Protein AF-0000000074436729 (afdb_homodimer)

Sequence (352 aa):
MIKDIKKYFNISNQGIAAYIGKSISLVNSIIIGRRYFSLPDLNKLLKLYKSLQMEKGILELPEVIALIDKEKESALPWVKQQIKEKKRALIICKNTLKKLQLRRKVWLRGLGVCTTLLNDQTLDGATLKWLSLRKKHLSIRLKEDTYFKEIAYELRIKSLKGELSYLKKMVEKEFKMIKDIKKYFNISNQGIAAYIGKSISLVNSIIIGRRYFSLPDLNKLLKLYKSLQMEKGILELPEVIALIDKEKESALPWVKQQIKEKKRALIICKNTLKKLQLRRKVWLRGLGVCTTLLNDQTLDGATLKWLSLRKKHLSIRLKEDTYFKEIAYELRIKSLKGELSYLKKMVEKEFK

Structure (mmCIF, N/CA/C/O backbone):
data_AF-0000000074436729-model_v1
#
loop_
_entity.id
_entity.type
_entity.pdbx_description
1 polymer 'HTH cro/C1-type domain-containing protein'
#
loop_
_atom_site.group_PDB
_atom_site.id
_atom_site.type_symbol
_atom_site.label_atom_id
_atom_site.label_alt_id
_atom_site.label_comp_id
_atom_site.label_asym_id
_atom_site.label_entity_id
_atom_site.label_seq_id
_atom_site.pdbx_PDB_ins_code
_atom_site.Cartn_x
_atom_site.Cartn_y
_atom_site.Cartn_z
_atom_site.occupancy
_atom_site.B_iso_or_equiv
_atom_site.auth_seq_id
_atom_site.auth_comp_id
_atom_site.auth_asym_id
_atom_site.auth_atom_id
_atom_site.pdbx_PDB_model_num
ATOM 1 N N . MET A 1 1 ? 11.875 -35.438 -23.406 1 92 1 MET A N 1
ATOM 2 C CA . MET A 1 1 ? 10.641 -36.062 -22.922 1 92 1 MET A CA 1
ATOM 3 C C . MET A 1 1 ? 10.695 -36.281 -21.422 1 92 1 MET A C 1
ATOM 5 O O . MET A 1 1 ? 9.875 -35.75 -20.672 1 92 1 MET A O 1
ATOM 9 N N . ILE A 1 2 ? 11.797 -36.812 -20.938 1 92.62 2 ILE A N 1
ATOM 10 C CA . ILE A 1 2 ? 11.898 -37.156 -19.531 1 92.62 2 ILE A CA 1
ATOM 11 C C . ILE A 1 2 ? 12.008 -35.906 -18.672 1 92.62 2 ILE A C 1
ATOM 13 O O . ILE A 1 2 ? 11.375 -35.812 -17.625 1 92.62 2 ILE A O 1
ATOM 17 N N . LYS A 1 3 ? 12.773 -35 -19.156 1 94.31 3 LYS A N 1
ATOM 18 C CA . LYS A 1 3 ? 12.938 -33.719 -18.438 1 94.31 3 LYS A CA 1
ATOM 19 C C . LYS A 1 3 ? 11.594 -33.031 -18.266 1 94.31 3 LYS A C 1
ATOM 21 O O . LYS A 1 3 ? 11.289 -32.531 -17.172 1 94.31 3 LYS A O 1
ATOM 26 N N . ASP A 1 4 ? 10.844 -32.969 -19.266 1 95.75 4 ASP A N 1
ATOM 27 C CA . ASP A 1 4 ? 9.539 -32.312 -19.203 1 95.75 4 ASP A CA 1
ATOM 28 C C . ASP A 1 4 ? 8.594 -33.094 -18.281 1 95.75 4 ASP A C 1
ATOM 30 O O . ASP A 1 4 ? 7.871 -32.469 -17.484 1 95.75 4 ASP A O 1
ATOM 34 N N . ILE A 1 5 ? 8.547 -34.375 -18.438 1 97 5 ILE A N 1
ATOM 35 C CA . ILE A 1 5 ? 7.699 -35.156 -17.562 1 97 5 ILE A CA 1
ATOM 36 C C . ILE A 1 5 ? 8.062 -34.875 -16.094 1 97 5 ILE A C 1
ATOM 38 O O . ILE A 1 5 ? 7.18 -34.656 -15.266 1 97 5 ILE A O 1
ATOM 42 N N . LYS A 1 6 ? 9.344 -34.875 -15.805 1 96.81 6 LYS A N 1
ATOM 43 C CA . LYS A 1 6 ? 9.789 -34.594 -14.438 1 96.81 6 LYS A CA 1
ATOM 44 C C . LYS A 1 6 ? 9.367 -33.219 -13.984 1 96.81 6 LYS A C 1
ATOM 46 O O . LYS A 1 6 ? 8.906 -33.031 -12.852 1 96.81 6 LYS A O 1
ATOM 51 N N . LYS A 1 7 ? 9.5 -32.344 -14.789 1 96.56 7 LYS A N 1
ATOM 52 C CA . LYS A 1 7 ? 9.172 -30.953 -14.492 1 96.56 7 LYS A CA 1
ATOM 53 C C . LYS A 1 7 ? 7.684 -30.781 -14.203 1 96.56 7 LYS A C 1
ATOM 55 O O . LYS A 1 7 ? 7.305 -30.281 -13.141 1 96.56 7 LYS A O 1
ATOM 60 N N . TYR A 1 8 ? 6.812 -31.297 -15.094 1 97.38 8 TYR A N 1
ATOM 61 C CA . TYR A 1 8 ? 5.387 -30.984 -15.047 1 97.38 8 TYR A CA 1
ATOM 62 C C . TYR A 1 8 ? 4.672 -31.891 -14.047 1 97.38 8 TYR A C 1
ATOM 64 O O . TYR A 1 8 ? 3.623 -31.531 -13.508 1 97.38 8 TYR A O 1
ATOM 72 N N . PHE A 1 9 ? 5.246 -33.062 -13.734 1 97.69 9 PHE A N 1
ATOM 73 C CA . PHE A 1 9 ? 4.625 -33.938 -12.75 1 97.69 9 PHE A CA 1
ATOM 74 C C . PHE A 1 9 ? 5.359 -33.875 -11.414 1 97.69 9 PHE A C 1
ATOM 76 O O . PHE A 1 9 ? 4.988 -34.531 -10.453 1 97.69 9 PHE A O 1
ATOM 83 N N . ASN A 1 10 ? 6.391 -33.062 -11.352 1 95.38 10 ASN A N 1
ATOM 84 C CA . ASN A 1 10 ? 7.16 -32.812 -10.141 1 95.38 10 ASN A CA 1
ATOM 85 C C . ASN A 1 10 ? 7.684 -34.094 -9.531 1 95.38 10 ASN A C 1
ATOM 87 O O . ASN A 1 10 ? 7.453 -34.375 -8.352 1 95.38 10 ASN A O 1
ATOM 91 N N . ILE A 1 11 ? 8.375 -34.75 -10.336 1 96.31 11 ILE A N 1
ATOM 92 C CA . ILE A 1 11 ? 8.875 -36.031 -9.852 1 96.31 11 ILE A CA 1
ATOM 93 C C . ILE A 1 11 ? 10.367 -36.156 -10.172 1 96.31 11 ILE A C 1
ATOM 95 O O . ILE A 1 11 ? 10.883 -35.438 -11.023 1 96.31 11 ILE A O 1
ATOM 99 N N . SER A 1 12 ? 11.047 -37.031 -9.453 1 95.88 12 SER A N 1
ATOM 100 C CA . SER A 1 12 ? 12.43 -37.406 -9.719 1 95.88 12 SER A CA 1
ATOM 101 C C . SER A 1 12 ? 12.508 -38.656 -10.578 1 95.88 12 SER A C 1
ATOM 103 O O . SER A 1 12 ? 11.492 -39.125 -11.109 1 95.88 12 SER A O 1
ATOM 105 N N . ASN A 1 13 ? 13.703 -39.188 -10.703 1 95.94 13 ASN A N 1
ATOM 106 C CA . ASN A 1 13 ? 13.883 -40.438 -11.438 1 95.94 13 ASN A CA 1
ATOM 107 C C . ASN A 1 13 ? 13.125 -41.594 -10.773 1 95.94 13 ASN A C 1
ATOM 109 O O . ASN A 1 13 ? 12.648 -42.5 -11.453 1 95.94 13 ASN A O 1
ATOM 113 N N . GLN A 1 14 ? 12.992 -41.438 -9.516 1 95.94 14 GLN A N 1
ATOM 114 C CA . GLN A 1 14 ? 12.242 -42.438 -8.773 1 95.94 14 GLN A CA 1
ATOM 115 C C . GLN A 1 14 ? 10.781 -42.469 -9.203 1 95.94 14 GLN A C 1
ATOM 117 O O . GLN A 1 14 ? 10.18 -43.562 -9.312 1 95.94 14 GLN A O 1
ATOM 122 N N . GLY A 1 15 ? 10.258 -41.312 -9.414 1 95.38 15 GLY A N 1
ATOM 123 C CA . GLY A 1 15 ? 8.883 -41.25 -9.875 1 95.38 15 GLY A CA 1
ATOM 124 C C . GLY A 1 15 ? 8.688 -41.812 -11.266 1 95.38 15 GLY A C 1
ATOM 125 O O . GLY A 1 15 ? 7.66 -42.438 -11.539 1 95.38 15 GLY A O 1
ATOM 126 N N . ILE A 1 16 ? 9.664 -41.625 -12.102 1 96.19 16 ILE A N 1
ATOM 127 C CA . ILE A 1 16 ? 9.625 -42.219 -13.445 1 96.19 16 ILE A CA 1
ATOM 128 C C . ILE A 1 16 ? 9.672 -43.719 -13.352 1 96.19 16 ILE A C 1
ATOM 130 O O . ILE A 1 16 ? 8.898 -44.438 -14.016 1 96.19 16 ILE A O 1
ATOM 134 N N . ALA A 1 17 ? 10.508 -44.25 -12.492 1 96.69 17 ALA A N 1
ATOM 135 C CA . ALA A 1 17 ? 10.648 -45.688 -12.297 1 96.69 17 ALA A CA 1
ATOM 136 C C . ALA A 1 17 ? 9.344 -46.312 -11.812 1 96.69 17 ALA A C 1
ATOM 138 O O . ALA A 1 17 ? 8.922 -47.375 -12.32 1 96.69 17 ALA A O 1
ATOM 139 N N . ALA A 1 18 ? 8.781 -45.625 -10.859 1 95.44 18 ALA A N 1
ATOM 140 C CA . ALA A 1 18 ? 7.512 -46.094 -10.312 1 95.44 18 ALA A CA 1
ATOM 141 C C . ALA A 1 18 ? 6.43 -46.125 -11.383 1 95.44 18 ALA A C 1
ATOM 143 O O . ALA A 1 18 ? 5.598 -47.031 -11.406 1 95.44 18 ALA A O 1
ATOM 144 N N . TYR A 1 19 ? 6.461 -45.219 -12.258 1 95.94 19 TYR A N 1
ATOM 145 C CA . TYR A 1 19 ? 5.445 -45.125 -13.297 1 95.94 19 TYR A CA 1
ATOM 146 C C . TYR A 1 19 ? 5.566 -46.281 -14.281 1 95.94 19 TYR A C 1
ATOM 148 O O . TYR A 1 19 ? 4.559 -46.875 -14.68 1 95.94 19 TYR A O 1
ATOM 156 N N . ILE A 1 20 ? 6.754 -46.562 -14.711 1 94.88 20 ILE A N 1
ATOM 157 C CA . ILE A 1 20 ? 6.93 -47.594 -15.734 1 94.88 20 ILE A CA 1
ATOM 158 C C . ILE A 1 20 ? 7.102 -48.969 -15.07 1 94.88 20 ILE A C 1
ATOM 160 O O . ILE A 1 20 ? 7.18 -50 -15.758 1 94.88 20 ILE A O 1
ATOM 164 N N . GLY A 1 21 ? 7.172 -49.031 -13.727 1 93.88 21 GLY A N 1
ATOM 165 C CA . GLY A 1 21 ? 7.273 -50.281 -13 1 93.88 21 GLY A CA 1
ATOM 166 C C . GLY A 1 21 ? 8.648 -50.906 -13.078 1 93.88 21 GLY A C 1
ATOM 167 O O . GLY A 1 21 ? 8.781 -52.125 -13.234 1 93.88 21 GLY A O 1
ATOM 168 N N . LYS A 1 22 ? 9.625 -50.031 -13.125 1 95.31 22 LYS A N 1
ATOM 169 C CA . LYS A 1 22 ? 11.008 -50.531 -13.211 1 95.31 22 LYS A CA 1
ATOM 170 C C . LYS A 1 22 ? 11.836 -49.969 -12.047 1 95.31 22 LYS A C 1
ATOM 172 O O . LYS A 1 22 ? 11.344 -49.219 -11.227 1 95.31 22 LYS A O 1
ATOM 177 N N . SER A 1 23 ? 13.016 -50.469 -11.969 1 95 23 SER A N 1
ATOM 178 C CA . SER A 1 23 ? 13.898 -50 -10.898 1 95 23 SER A CA 1
ATOM 179 C C . SER A 1 23 ? 14.477 -48.625 -11.203 1 95 23 SER A C 1
ATOM 181 O O . SER A 1 23 ? 14.648 -48.281 -12.367 1 95 23 SER A O 1
ATOM 183 N N . ILE A 1 24 ? 14.852 -47.938 -10.125 1 95.69 24 ILE A N 1
ATOM 184 C CA . ILE A 1 24 ? 15.461 -46.625 -10.258 1 95.69 24 ILE A CA 1
ATOM 185 C C . ILE A 1 24 ? 16.828 -46.75 -10.938 1 95.69 24 ILE A C 1
ATOM 187 O O . ILE A 1 24 ? 17.234 -45.875 -11.703 1 95.69 24 ILE A O 1
ATOM 191 N N . SER A 1 25 ? 17.469 -47.812 -10.734 1 95.19 25 SER A N 1
ATOM 192 C CA . SER A 1 25 ? 18.781 -48.031 -11.344 1 95.19 25 SER A CA 1
ATOM 193 C C . SER A 1 25 ? 18.688 -48.094 -12.859 1 95.19 25 SER A C 1
ATOM 195 O O . SER A 1 25 ? 19.531 -47.531 -13.562 1 95.19 25 SER A O 1
ATOM 197 N N . LEU A 1 26 ? 17.656 -48.781 -13.297 1 95.44 26 LEU A N 1
ATOM 198 C CA . LEU A 1 26 ? 17.453 -48.844 -14.742 1 95.44 26 LEU A CA 1
ATOM 199 C C . LEU A 1 26 ? 17.203 -47.469 -15.328 1 95.44 26 LEU A C 1
ATOM 201 O O . LEU A 1 26 ? 17.828 -47.094 -16.328 1 95.44 26 LEU A O 1
ATOM 205 N N . VAL A 1 27 ? 16.375 -46.719 -14.664 1 95.62 27 VAL A N 1
ATOM 206 C CA . VAL A 1 27 ? 16.016 -45.375 -15.148 1 95.62 27 VAL A CA 1
ATOM 207 C C . VAL A 1 27 ? 17.25 -44.469 -15.148 1 95.62 27 VAL A C 1
ATOM 209 O O . VAL A 1 27 ? 17.5 -43.75 -16.125 1 95.62 27 VAL A O 1
ATOM 212 N N . ASN A 1 28 ? 18.094 -44.531 -14.125 1 95.88 28 ASN A N 1
ATOM 213 C CA . ASN A 1 28 ? 19.328 -43.75 -14.062 1 95.88 28 ASN A CA 1
ATOM 214 C C . ASN A 1 28 ? 20.297 -44.125 -15.188 1 95.88 28 ASN A C 1
ATOM 216 O O . ASN A 1 28 ? 20.906 -43.281 -15.805 1 95.88 28 ASN A O 1
ATOM 220 N N . SER A 1 29 ? 20.312 -45.375 -15.477 1 95.19 29 SER A N 1
ATOM 221 C CA . SER A 1 29 ? 21.203 -45.844 -16.531 1 95.19 29 SER A CA 1
ATOM 222 C C . SER A 1 29 ? 20.75 -45.344 -17.891 1 95.19 29 SER A C 1
ATOM 224 O O . SER A 1 29 ? 21.594 -45 -18.75 1 95.19 29 SER A O 1
ATOM 226 N N . ILE A 1 30 ? 19.547 -45.25 -18.078 1 94 30 ILE A N 1
ATOM 227 C CA . ILE A 1 30 ? 19 -44.781 -19.359 1 94 30 ILE A CA 1
ATOM 228 C C . ILE A 1 30 ? 19.25 -43.281 -19.5 1 94 30 ILE A C 1
ATOM 230 O O . ILE A 1 30 ? 19.625 -42.812 -20.578 1 94 30 ILE A O 1
ATOM 234 N N . ILE A 1 31 ? 19.094 -42.531 -18.422 1 91.5 31 ILE A N 1
ATOM 235 C CA . ILE A 1 31 ? 19.219 -41.094 -18.453 1 91.5 31 ILE A CA 1
ATOM 236 C C . ILE A 1 31 ? 20.656 -40.688 -18.75 1 91.5 31 ILE A C 1
ATOM 238 O O . ILE A 1 31 ? 20.906 -39.688 -19.438 1 91.5 31 ILE A O 1
ATOM 242 N N . ILE A 1 32 ? 21.562 -41.5 -18.266 1 92.94 32 ILE A N 1
ATOM 243 C CA . ILE A 1 32 ? 22.969 -41.188 -18.531 1 92.94 32 ILE A CA 1
ATOM 244 C C . ILE A 1 32 ? 23.406 -41.812 -19.844 1 92.94 32 ILE A C 1
ATOM 246 O O . ILE A 1 32 ? 24.562 -41.656 -20.25 1 92.94 32 ILE A O 1
ATOM 250 N N . GLY A 1 33 ? 22.562 -42.625 -20.641 1 90.5 33 GLY A N 1
ATOM 251 C CA . GLY A 1 33 ? 22.828 -43.062 -22.016 1 90.5 33 GLY A CA 1
ATOM 252 C C . GLY A 1 33 ? 23.438 -44.469 -22.078 1 90.5 33 GLY A C 1
ATOM 253 O O . GLY A 1 33 ? 24.031 -44.844 -23.094 1 90.5 33 GLY A O 1
ATOM 254 N N . ARG A 1 34 ? 23.375 -45.281 -21 1 91.81 34 ARG A N 1
ATOM 255 C CA . ARG A 1 34 ? 23.953 -46.625 -20.969 1 91.81 34 ARG A CA 1
ATOM 256 C C . ARG A 1 34 ? 22.969 -47.656 -21.469 1 91.81 34 ARG A C 1
ATOM 258 O O . ARG A 1 34 ? 23.375 -48.75 -21.906 1 91.81 34 ARG A O 1
ATOM 265 N N . ARG A 1 35 ? 21.719 -47.469 -21.328 1 92.81 35 ARG A N 1
ATOM 266 C CA . ARG A 1 35 ? 20.656 -48.375 -21.719 1 92.81 35 ARG A CA 1
ATOM 267 C C . ARG A 1 35 ? 19.531 -47.625 -22.422 1 92.81 35 ARG A C 1
ATOM 269 O O . ARG A 1 35 ? 19.547 -46.375 -22.484 1 92.81 35 ARG A O 1
ATOM 276 N N . TYR A 1 36 ? 18.656 -48.375 -22.953 1 91.12 36 TYR A N 1
ATOM 277 C CA . TYR A 1 36 ? 17.484 -47.812 -23.609 1 91.12 36 TYR A CA 1
ATOM 278 C C . TYR A 1 36 ? 16.203 -48.344 -23 1 91.12 36 TYR A C 1
ATOM 280 O O . TYR A 1 36 ? 16.188 -49.438 -22.438 1 91.12 36 TYR A O 1
ATOM 288 N N . PHE A 1 37 ? 15.172 -47.562 -23.125 1 91.75 37 PHE A N 1
ATOM 289 C CA . PHE A 1 37 ? 13.859 -48.031 -22.688 1 91.75 37 PHE A CA 1
ATOM 290 C C . PHE A 1 37 ? 13.344 -49.125 -23.609 1 91.75 37 PHE A C 1
ATOM 292 O O . PHE A 1 37 ? 13.547 -49.062 -24.828 1 91.75 37 PHE A O 1
ATOM 299 N N . SER A 1 38 ? 12.664 -50.094 -22.938 1 93.94 38 SER A N 1
ATOM 300 C CA . SER A 1 38 ? 11.914 -51.031 -23.766 1 93.94 38 SER A CA 1
ATOM 301 C C . SER A 1 38 ? 10.773 -50.344 -24.5 1 93.94 38 SER A C 1
ATOM 303 O O . SER A 1 38 ? 10.352 -49.25 -24.109 1 93.94 38 SER A O 1
ATOM 305 N N . LEU A 1 39 ? 10.234 -50.938 -25.531 1 94.38 39 LEU A N 1
ATOM 306 C CA . LEU A 1 39 ? 9.172 -50.344 -26.328 1 94.38 39 LEU A CA 1
ATOM 307 C C . LEU A 1 39 ? 7.93 -50.094 -25.484 1 94.38 39 LEU A C 1
ATOM 309 O O . LEU A 1 39 ? 7.344 -49.031 -25.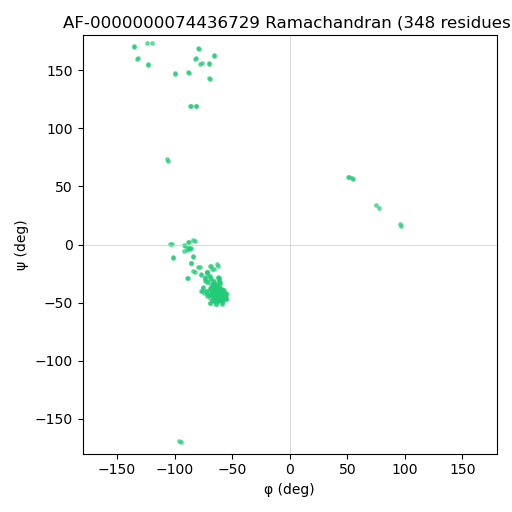516 1 94.38 39 LEU A O 1
ATOM 313 N N . PRO A 1 40 ? 7.559 -51.031 -24.625 1 92.38 40 PRO A N 1
ATOM 314 C CA . PRO A 1 40 ? 6.395 -50.781 -23.766 1 92.38 40 PRO A CA 1
ATOM 315 C C . PRO A 1 40 ? 6.598 -49.625 -22.797 1 92.38 40 PRO A C 1
ATOM 317 O O . PRO A 1 40 ? 5.684 -48.844 -22.594 1 92.38 40 PRO A O 1
ATOM 320 N N . ASP A 1 41 ? 7.762 -49.594 -22.25 1 93.25 41 ASP A N 1
ATOM 321 C CA . ASP A 1 41 ? 8.055 -48.5 -21.312 1 93.25 41 ASP A CA 1
ATOM 322 C C . ASP A 1 41 ? 8.07 -47.156 -22.031 1 93.25 41 ASP A C 1
ATOM 324 O O . ASP A 1 41 ? 7.531 -46.188 -21.516 1 93.25 41 ASP A O 1
ATOM 328 N N . LEU A 1 42 ? 8.672 -47.125 -23.172 1 95.19 42 LEU A N 1
ATOM 329 C CA . LEU A 1 42 ? 8.734 -45.938 -23.969 1 95.19 42 LEU A CA 1
ATOM 330 C C . LEU A 1 42 ? 7.332 -45.469 -24.359 1 95.19 42 LEU A C 1
ATOM 332 O O . LEU A 1 42 ? 7.039 -44.25 -24.328 1 95.19 42 LEU A O 1
ATOM 336 N N . ASN A 1 43 ? 6.504 -46.344 -24.766 1 93.56 43 ASN A N 1
ATOM 337 C CA . ASN A 1 43 ? 5.137 -46 -25.141 1 93.56 43 ASN A CA 1
ATOM 338 C C . ASN A 1 43 ? 4.363 -45.406 -23.984 1 93.56 43 ASN A C 1
ATOM 340 O O . ASN A 1 43 ? 3.596 -44.469 -24.156 1 93.56 43 ASN A O 1
ATOM 344 N N . LYS A 1 44 ? 4.551 -45.969 -22.781 1 93.19 44 LYS A N 1
ATOM 345 C CA . LYS A 1 44 ? 3.916 -45.438 -21.594 1 93.19 44 LYS A CA 1
ATOM 346 C C . LYS A 1 44 ? 4.355 -44 -21.344 1 93.19 44 LYS A C 1
ATOM 348 O O . LYS A 1 44 ? 3.521 -43.125 -21.094 1 93.19 44 LYS A O 1
ATOM 353 N N . LEU A 1 45 ? 5.605 -43.781 -21.469 1 95.38 45 LEU A N 1
ATOM 354 C CA . LEU A 1 45 ? 6.16 -42.438 -21.25 1 95.38 45 LEU A CA 1
ATOM 355 C C . LEU A 1 45 ? 5.715 -41.5 -22.344 1 95.38 45 LEU A C 1
ATOM 357 O O . LEU A 1 45 ? 5.402 -40.312 -22.062 1 95.38 45 LEU A O 1
ATOM 361 N N . LEU A 1 46 ? 5.648 -41.969 -23.562 1 95.88 46 LEU A N 1
ATOM 362 C CA . LEU A 1 46 ? 5.223 -41.125 -24.688 1 95.88 46 LEU A CA 1
ATOM 363 C C . LEU A 1 46 ? 3.768 -40.688 -24.516 1 95.88 46 LEU A C 1
ATOM 365 O O . LEU A 1 46 ? 3.416 -39.562 -24.844 1 95.88 46 LEU A O 1
ATOM 369 N N . LYS A 1 47 ? 2.963 -41.594 -24.078 1 94.19 47 LYS A N 1
ATOM 370 C CA . LYS A 1 47 ? 1.565 -41.25 -23.844 1 94.19 47 LYS A CA 1
ATOM 371 C C . LYS A 1 47 ? 1.45 -40.125 -22.797 1 94.19 47 LYS A C 1
ATOM 373 O O . LYS A 1 47 ? 0.695 -39.188 -22.984 1 94.19 47 LYS A O 1
ATOM 378 N N . LEU A 1 48 ? 2.205 -40.344 -21.734 1 95.5 48 LEU A N 1
ATOM 379 C CA . LEU A 1 48 ? 2.223 -39.344 -20.672 1 95.5 48 LEU A CA 1
ATOM 380 C C . LEU A 1 48 ? 2.727 -38 -21.203 1 95.5 48 LEU A C 1
ATOM 382 O O . LEU A 1 48 ? 2.121 -36.969 -20.938 1 95.5 48 LEU A O 1
ATOM 386 N N . TYR A 1 49 ? 3.725 -37.969 -21.984 1 96.62 49 TYR A N 1
ATOM 387 C CA . TYR A 1 49 ? 4.336 -36.781 -22.547 1 96.62 49 TYR A CA 1
ATOM 388 C C . TYR A 1 49 ? 3.395 -36.094 -23.531 1 96.62 49 TYR A C 1
ATOM 390 O O . TYR A 1 49 ? 3.219 -34.875 -23.5 1 96.62 49 TYR A O 1
ATOM 398 N N . LYS A 1 50 ? 2.834 -36.906 -24.406 1 95.88 50 LYS A N 1
ATOM 399 C CA . LYS A 1 50 ? 1.924 -36.344 -25.406 1 95.88 50 LYS A CA 1
ATOM 400 C C . LYS A 1 50 ? 0.715 -35.688 -24.75 1 95.88 50 LYS A C 1
ATOM 402 O O . LYS A 1 50 ? 0.172 -34.719 -25.281 1 95.88 50 LYS A O 1
ATOM 407 N N . SER A 1 51 ? 0.321 -36.219 -23.609 1 95.88 51 SER A N 1
ATOM 408 C CA . SER A 1 51 ? -0.835 -35.688 -22.906 1 95.88 51 SER A CA 1
ATOM 409 C C . SER A 1 51 ? -0.546 -34.281 -22.344 1 95.88 51 SER A C 1
ATOM 411 O O . SER A 1 51 ? -1.47 -33.531 -22 1 95.88 51 SER A O 1
ATOM 413 N N . LEU A 1 52 ? 0.675 -33.938 -22.234 1 96.38 52 LEU A N 1
ATOM 414 C CA . LEU A 1 52 ? 1.044 -32.594 -21.75 1 96.38 52 LEU A CA 1
ATOM 415 C C . LEU A 1 52 ? 0.731 -31.531 -22.797 1 96.38 52 LEU A C 1
ATOM 417 O O . LEU A 1 52 ? 0.608 -30.359 -22.453 1 96.38 52 LEU A O 1
ATOM 421 N N . GLN A 1 53 ? 0.662 -31.922 -24.094 1 95.25 53 GLN A N 1
ATOM 422 C CA . GLN A 1 53 ? 0.345 -31 -25.188 1 95.25 53 GLN A CA 1
ATOM 423 C C . GLN A 1 53 ? 1.235 -29.766 -25.156 1 95.25 53 GLN A C 1
ATOM 425 O O . GLN A 1 53 ? 0.74 -28.641 -25.172 1 95.25 53 GLN A O 1
ATOM 430 N N . MET A 1 54 ? 2.479 -30 -25.219 1 94.5 54 MET A N 1
ATOM 431 C CA . MET A 1 54 ? 3.477 -28.938 -25.062 1 94.5 54 MET A CA 1
ATOM 432 C C . MET A 1 54 ? 3.348 -27.906 -26.172 1 94.5 54 MET A C 1
ATOM 434 O O . MET A 1 54 ? 3.83 -26.766 -26.031 1 94.5 54 MET A O 1
ATOM 438 N N . GLU A 1 55 ? 2.703 -28.234 -27.188 1 93.19 55 GLU A N 1
ATOM 439 C CA . GLU A 1 55 ? 2.541 -27.344 -28.328 1 93.19 55 GLU A CA 1
ATOM 440 C C . GLU A 1 55 ? 1.444 -26.312 -28.078 1 93.19 55 GLU A C 1
ATOM 442 O O . GLU A 1 55 ? 1.357 -25.312 -28.781 1 93.19 55 GLU A O 1
ATOM 447 N N . LYS A 1 56 ? 0.597 -26.594 -27.141 1 94.69 56 LYS A N 1
ATOM 448 C CA . LYS A 1 56 ? -0.491 -25.688 -26.797 1 94.69 56 LYS A CA 1
ATOM 449 C C . LYS A 1 56 ? -0.15 -24.859 -25.547 1 94.69 56 LYS A C 1
ATOM 451 O O . LYS A 1 56 ? 0.529 -25.359 -24.641 1 94.69 56 LYS A O 1
ATOM 456 N N . GLY A 1 57 ? -0.67 -23.719 -25.594 1 92.94 57 GLY A N 1
ATOM 457 C CA . GLY A 1 57 ? -0.553 -22.906 -24.391 1 92.94 57 GLY A CA 1
ATOM 458 C C . GLY A 1 57 ? -1.41 -23.422 -23.234 1 92.94 57 GLY A C 1
ATOM 459 O O . GLY A 1 57 ? -2.408 -24.109 -23.469 1 92.94 57 GLY A O 1
ATOM 460 N N . ILE A 1 58 ? -0.942 -23.047 -22.031 1 92.88 58 ILE A N 1
ATOM 461 C CA . ILE A 1 58 ? -1.602 -23.531 -20.828 1 92.88 58 ILE A CA 1
ATOM 462 C C . ILE A 1 58 ? -3.057 -23.062 -20.797 1 92.88 58 ILE A C 1
ATOM 464 O O . ILE A 1 58 ? -3.938 -23.781 -20.328 1 92.88 58 ILE A O 1
ATOM 468 N N . LEU A 1 59 ? -3.314 -21.938 -21.328 1 90.81 59 LEU A N 1
ATOM 469 C CA . LEU A 1 59 ? -4.652 -21.359 -21.281 1 90.81 59 LEU A CA 1
ATOM 470 C C . LEU A 1 59 ? -5.516 -21.922 -22.406 1 90.81 59 LEU A C 1
ATOM 472 O O . LEU A 1 59 ? -6.672 -21.531 -22.578 1 90.81 59 LEU A O 1
ATOM 476 N N . GLU A 1 60 ? -5.039 -22.844 -23.188 1 93.56 60 GLU A N 1
ATOM 477 C CA . GLU A 1 60 ? -5.797 -23.5 -24.25 1 93.56 60 GLU A CA 1
ATOM 478 C C . GLU A 1 60 ? -6.27 -24.875 -23.812 1 93.56 60 GLU A C 1
ATOM 480 O O . GLU A 1 60 ? -7.078 -25.516 -24.484 1 93.56 60 GLU A O 1
ATOM 485 N N . LEU A 1 61 ? -5.738 -25.25 -22.734 1 95 61 LEU A N 1
ATOM 486 C CA . LEU A 1 61 ? -6.086 -26.578 -22.234 1 95 61 LEU A CA 1
ATOM 487 C C . LEU A 1 61 ? -7.355 -26.516 -21.391 1 95 61 LEU A C 1
ATOM 489 O O . LEU A 1 61 ? -7.379 -25.891 -20.328 1 95 61 LEU A O 1
ATOM 493 N N . PRO A 1 62 ? -8.352 -27.188 -21.781 1 93.62 62 PRO A N 1
ATOM 494 C CA . PRO A 1 62 ? -9.656 -27.078 -21.125 1 93.62 62 PRO A CA 1
ATOM 495 C C . PRO A 1 62 ? -9.609 -27.453 -19.641 1 93.62 62 PRO A C 1
ATOM 497 O O . PRO A 1 62 ? -10.234 -26.797 -18.812 1 93.62 62 PRO A O 1
ATOM 500 N N . GLU A 1 63 ? -8.891 -28.484 -19.297 1 93.12 63 GLU A N 1
ATOM 501 C CA . GLU A 1 63 ? -8.828 -28.922 -17.906 1 93.12 63 GLU A CA 1
ATOM 502 C C . GLU A 1 63 ? -8.148 -27.859 -17.031 1 93.12 63 GLU A C 1
ATOM 504 O O . GLU A 1 63 ? -8.531 -27.672 -15.875 1 93.12 63 GLU A O 1
ATOM 509 N N . VAL A 1 64 ? -7.234 -27.281 -17.609 1 94.12 64 VAL A N 1
ATOM 510 C CA . VAL A 1 64 ? -6.516 -26.25 -16.875 1 94.12 64 VAL A CA 1
ATOM 511 C C . VAL A 1 64 ? -7.414 -25.016 -16.703 1 94.12 64 VAL A C 1
ATOM 513 O O . VAL A 1 64 ? -7.453 -24.422 -15.625 1 94.12 64 VAL A O 1
ATOM 516 N N . ILE A 1 65 ? -8.102 -24.641 -17.734 1 94 65 ILE A N 1
ATOM 517 C CA . ILE A 1 65 ? -9.031 -23.516 -17.688 1 94 65 ILE A CA 1
ATOM 518 C C . ILE A 1 65 ? -10.055 -23.734 -16.578 1 94 65 ILE A C 1
ATOM 520 O O . ILE A 1 65 ? -10.359 -22.828 -15.797 1 94 65 ILE A O 1
ATOM 524 N N . ALA A 1 66 ? -10.539 -24.969 -16.516 1 94.06 66 ALA A N 1
ATOM 525 C CA . ALA A 1 66 ? -11.531 -25.312 -15.5 1 94.06 66 ALA A CA 1
ATOM 526 C C . ALA A 1 66 ? -10.953 -25.141 -14.094 1 94.06 66 ALA A C 1
ATOM 528 O O . ALA A 1 66 ? -11.633 -24.656 -13.188 1 94.06 66 ALA A O 1
ATOM 529 N N . LEU A 1 67 ? -9.727 -25.516 -13.914 1 93.19 67 LEU A N 1
ATOM 530 C CA . LEU A 1 67 ? -9.07 -25.406 -12.625 1 93.19 67 LEU A CA 1
ATOM 531 C C . LEU A 1 67 ? -8.875 -23.938 -12.234 1 93.19 67 LEU A C 1
ATOM 533 O O . LEU A 1 67 ? -9.117 -23.562 -11.094 1 93.19 67 LEU A O 1
ATOM 537 N N . ILE A 1 68 ? -8.453 -23.188 -13.195 1 92.88 68 ILE A N 1
ATOM 538 C CA . ILE A 1 68 ? -8.211 -21.766 -12.969 1 92.88 68 ILE A CA 1
ATOM 539 C C . ILE A 1 68 ? -9.531 -21.062 -12.633 1 92.88 68 ILE A C 1
ATOM 541 O O . ILE A 1 68 ? -9.586 -20.25 -11.703 1 92.88 68 ILE A O 1
ATOM 545 N N . ASP A 1 69 ? -10.555 -21.375 -13.336 1 92.12 69 ASP A N 1
ATOM 546 C CA . ASP A 1 69 ? -11.859 -20.766 -13.109 1 92.12 69 ASP A CA 1
ATOM 547 C C . ASP A 1 69 ? -12.391 -21.109 -11.719 1 92.12 69 ASP A C 1
ATOM 549 O O . ASP A 1 69 ? -12.961 -20.25 -11.031 1 92.12 69 ASP A O 1
ATOM 553 N N . LYS A 1 70 ? -12.156 -22.266 -11.375 1 92.44 70 LYS A N 1
ATOM 554 C CA . LYS A 1 70 ? -12.586 -22.672 -10.039 1 92.44 70 LYS A CA 1
ATOM 555 C C . LYS A 1 70 ? -11.852 -21.859 -8.969 1 92.44 70 LYS A C 1
ATOM 557 O O . LYS A 1 70 ? -12.453 -21.469 -7.965 1 92.44 70 LYS A O 1
ATOM 562 N N . GLU A 1 71 ? -10.602 -21.688 -9.172 1 92.25 71 GLU A N 1
ATOM 563 C CA . GLU A 1 71 ? -9.828 -20.891 -8.227 1 92.25 71 GLU A CA 1
ATOM 564 C C . GLU A 1 71 ? -10.336 -19.453 -8.172 1 92.25 71 GLU A C 1
ATOM 566 O O . GLU A 1 71 ? -10.438 -18.875 -7.094 1 92.25 71 GLU A O 1
ATOM 571 N N . LYS A 1 72 ? -10.594 -18.906 -9.312 1 91.81 72 LYS A N 1
ATOM 572 C CA . LYS A 1 72 ? -11.094 -17.547 -9.398 1 91.81 72 LYS A CA 1
ATOM 573 C C . LYS A 1 72 ? -12.43 -17.391 -8.68 1 91.81 72 LYS A C 1
ATOM 575 O O . LYS A 1 72 ? -12.656 -16.422 -7.953 1 91.81 72 LYS A O 1
ATOM 580 N N . GLU A 1 73 ? -13.258 -18.344 -8.891 1 92.56 73 GLU A N 1
ATOM 581 C CA . GLU A 1 73 ? -14.57 -18.344 -8.25 1 92.56 73 GLU A CA 1
ATOM 582 C C . GLU A 1 73 ? -14.438 -18.406 -6.73 1 92.56 73 GLU A C 1
ATOM 584 O O . GLU A 1 73 ? -15.148 -17.703 -6.008 1 92.56 73 GLU A O 1
ATOM 589 N N . SER A 1 74 ? -13.547 -19.156 -6.359 1 92.19 74 SER A N 1
ATOM 590 C CA . SER A 1 74 ? -13.352 -19.344 -4.926 1 92.19 74 SER A CA 1
ATOM 591 C C . SER A 1 74 ? -12.75 -18.094 -4.285 1 92.19 74 SER A C 1
ATOM 593 O O . SER A 1 74 ? -12.875 -17.891 -3.08 1 92.19 74 SER A O 1
ATOM 595 N N . ALA A 1 75 ? -12.086 -17.328 -5.062 1 93.56 75 ALA A N 1
ATOM 596 C CA . ALA A 1 75 ? -11.406 -16.141 -4.555 1 93.56 75 ALA A CA 1
ATOM 597 C C . ALA A 1 75 ? -12.359 -14.953 -4.508 1 93.56 75 ALA A C 1
ATOM 599 O O . ALA A 1 75 ? -12.078 -13.953 -3.842 1 93.56 75 ALA A O 1
ATOM 600 N N . LEU A 1 76 ? -13.469 -15 -5.164 1 93.75 76 LEU A N 1
ATOM 601 C CA . LEU A 1 76 ? -14.352 -13.859 -5.391 1 93.75 76 LEU A CA 1
ATOM 602 C C . LEU A 1 76 ? -14.859 -13.297 -4.066 1 93.75 76 LEU A C 1
ATOM 604 O O . LEU A 1 76 ? -14.812 -12.086 -3.846 1 93.75 76 LEU A O 1
ATOM 608 N N . PRO A 1 77 ? -15.336 -14.109 -3.172 1 94.25 77 PRO A N 1
ATOM 609 C CA . PRO A 1 77 ? -15.789 -13.562 -1.894 1 94.25 77 PRO A CA 1
ATOM 610 C C . PRO A 1 77 ? -14.68 -12.812 -1.146 1 94.25 77 PRO A C 1
ATOM 612 O O . PRO A 1 77 ? -14.93 -11.758 -0.564 1 94.25 77 PRO A O 1
ATOM 615 N N . TRP A 1 78 ? -13.539 -13.367 -1.149 1 95 78 TRP A N 1
ATOM 616 C CA . TRP A 1 78 ? -12.398 -12.734 -0.499 1 95 78 TRP A CA 1
ATOM 617 C C . TRP A 1 78 ? -12.07 -11.398 -1.166 1 95 78 TRP A C 1
ATOM 619 O O . TRP A 1 78 ? -11.797 -10.406 -0.486 1 95 78 TRP A O 1
ATOM 629 N N . VAL A 1 79 ? -12.117 -11.359 -2.467 1 95.94 79 VAL A N 1
ATOM 630 C CA . VAL A 1 79 ? -11.828 -10.141 -3.225 1 95.94 79 VAL A CA 1
ATOM 631 C C . VAL A 1 79 ? -12.852 -9.062 -2.867 1 95.94 79 VAL A C 1
ATOM 633 O O . VAL A 1 79 ? -12.484 -7.91 -2.623 1 95.94 79 VAL A O 1
ATOM 636 N N . LYS A 1 80 ? -14.062 -9.43 -2.799 1 95.56 80 LYS A N 1
ATOM 637 C CA . LYS A 1 80 ? -15.125 -8.492 -2.449 1 95.56 80 LYS A CA 1
ATOM 638 C C . LYS A 1 80 ? -14.93 -7.941 -1.038 1 95.56 80 LYS A C 1
ATOM 640 O O . LYS A 1 80 ? -15.133 -6.75 -0.796 1 95.56 80 LYS A O 1
ATOM 645 N N . GLN A 1 81 ? -14.578 -8.805 -0.205 1 96.94 81 GLN A N 1
ATOM 646 C CA . GLN A 1 81 ? -14.297 -8.383 1.164 1 96.94 81 GLN A CA 1
ATOM 647 C C . GLN A 1 81 ? -13.117 -7.414 1.213 1 96.94 81 GLN A C 1
ATOM 649 O O . GLN A 1 81 ? -13.156 -6.414 1.93 1 96.94 81 GLN A O 1
ATOM 654 N N . GLN A 1 82 ? -12.102 -7.703 0.463 1 97.19 82 GLN A N 1
ATOM 655 C CA . GLN A 1 82 ? -10.945 -6.816 0.385 1 97.19 82 GLN A CA 1
ATOM 656 C C . GLN A 1 82 ? -11.352 -5.434 -0.123 1 97.19 82 GLN A C 1
ATOM 658 O O . GLN A 1 82 ? -10.867 -4.418 0.383 1 97.19 82 GLN A O 1
ATOM 663 N N . ILE A 1 83 ? -12.195 -5.422 -1.061 1 97.81 83 ILE A N 1
ATOM 664 C CA . ILE A 1 83 ? -12.641 -4.152 -1.62 1 97.81 83 ILE A CA 1
ATOM 665 C C . ILE A 1 83 ? -13.344 -3.332 -0.54 1 97.81 83 ILE A C 1
ATOM 667 O O . ILE A 1 83 ? -13.062 -2.143 -0.376 1 97.81 83 ILE A O 1
ATOM 671 N N . LYS A 1 84 ? -14.203 -3.961 0.177 1 97.88 84 LYS A N 1
ATOM 672 C CA . LYS A 1 84 ? -14.938 -3.271 1.234 1 97.88 84 LYS A CA 1
ATOM 673 C C . LYS A 1 84 ? -13.992 -2.734 2.301 1 97.88 84 LYS A C 1
ATOM 675 O O . LYS A 1 84 ? -14.094 -1.574 2.705 1 97.88 84 LYS A O 1
ATOM 680 N N . GLU A 1 85 ? -13.086 -3.5 2.693 1 98.06 85 GLU A N 1
ATOM 681 C CA . GLU A 1 85 ? -12.141 -3.131 3.738 1 98.06 85 GLU A CA 1
ATOM 682 C C . GLU A 1 85 ? -11.234 -1.988 3.285 1 98.06 85 GLU A C 1
ATOM 684 O O . GLU A 1 85 ? -11.016 -1.03 4.031 1 98.06 85 GLU A O 1
ATOM 689 N N . LYS A 1 86 ? -10.781 -2.096 2.125 1 98.12 86 LYS A N 1
ATOM 690 C CA . LYS A 1 86 ? -9.859 -1.085 1.612 1 98.12 86 LYS A CA 1
ATOM 691 C C . LYS A 1 86 ? -10.586 0.231 1.341 1 98.12 86 LYS A C 1
ATOM 693 O O . LYS A 1 86 ? -10.016 1.309 1.518 1 98.12 86 LYS A O 1
ATOM 698 N N . LYS A 1 87 ? -11.844 0.157 0.954 1 98.38 87 LYS A N 1
ATOM 699 C CA . LYS A 1 87 ? -12.648 1.367 0.815 1 98.38 87 LYS A CA 1
ATOM 700 C C . LYS A 1 87 ? -12.797 2.086 2.152 1 98.38 87 LYS A C 1
ATOM 702 O O . LYS A 1 87 ? -12.648 3.307 2.229 1 98.38 87 LYS A O 1
ATOM 707 N N . ARG A 1 88 ? -13.109 1.287 3.084 1 98.56 88 ARG A N 1
ATOM 708 C CA . ARG A 1 88 ? -13.242 1.854 4.422 1 98.56 88 ARG A CA 1
ATOM 709 C C . ARG A 1 88 ? -11.93 2.469 4.891 1 98.56 88 ARG A C 1
ATOM 711 O O . ARG A 1 88 ? -11.914 3.586 5.414 1 98.56 88 ARG A O 1
ATOM 718 N N . ALA A 1 89 ? -10.859 1.788 4.738 1 98.56 89 ALA A N 1
ATOM 719 C CA . ALA A 1 89 ? -9.539 2.285 5.113 1 98.56 89 ALA A CA 1
ATOM 720 C C . ALA A 1 89 ? -9.211 3.584 4.383 1 98.56 89 ALA A C 1
ATOM 722 O O . ALA A 1 89 ? -8.641 4.508 4.969 1 98.56 89 ALA A O 1
ATOM 723 N N . LEU A 1 90 ? -9.594 3.621 3.141 1 98.69 90 LEU A N 1
ATOM 724 C CA . LEU A 1 90 ? -9.344 4.805 2.33 1 98.69 90 LEU A CA 1
ATOM 725 C C . LEU A 1 90 ? -10.078 6.02 2.893 1 98.69 90 LEU A C 1
ATOM 727 O O . LEU A 1 90 ? -9.5 7.102 3.006 1 98.69 90 LEU A O 1
ATOM 731 N N . ILE A 1 91 ? -11.273 5.859 3.24 1 98.56 91 ILE A N 1
ATOM 732 C CA . ILE A 1 91 ? -12.086 6.941 3.791 1 98.56 91 ILE A CA 1
ATOM 733 C C . ILE A 1 91 ? -11.469 7.434 5.098 1 98.56 91 ILE A C 1
ATOM 735 O O . ILE A 1 91 ? -11.32 8.641 5.305 1 98.56 91 ILE A O 1
ATOM 739 N N . ILE A 1 92 ? -11.078 6.52 5.898 1 98.56 92 ILE A N 1
ATOM 740 C CA . ILE A 1 92 ? -10.484 6.855 7.188 1 98.56 92 ILE A CA 1
ATOM 741 C C . ILE A 1 92 ? -9.18 7.617 6.98 1 98.56 92 ILE A C 1
ATOM 743 O O . ILE A 1 92 ? -8.945 8.641 7.625 1 98.56 92 ILE A O 1
ATOM 747 N N . CYS A 1 93 ? -8.391 7.141 6.074 1 98.5 93 CYS A N 1
ATOM 748 C CA . CYS A 1 93 ? -7.105 7.777 5.793 1 98.5 93 CYS A CA 1
ATOM 749 C C . CYS A 1 93 ? -7.309 9.195 5.266 1 98.5 93 CYS A C 1
ATOM 751 O O . CYS A 1 93 ? -6.621 10.125 5.695 1 98.5 93 CYS A O 1
ATOM 753 N N . LYS A 1 94 ? -8.242 9.352 4.398 1 98.5 94 LYS A N 1
ATOM 754 C CA . LYS A 1 94 ? -8.531 10.664 3.834 1 98.5 94 LYS A CA 1
ATOM 755 C C . LYS A 1 94 ? -8.984 11.641 4.914 1 98.5 94 LYS A C 1
ATOM 757 O O . LYS A 1 94 ? -8.539 12.789 4.953 1 98.5 94 LYS A O 1
ATOM 762 N N . ASN A 1 95 ? -9.812 11.117 5.754 1 98.56 95 ASN A N 1
ATOM 763 C CA . ASN A 1 95 ? -10.336 11.961 6.824 1 98.56 95 ASN A CA 1
ATOM 764 C C . ASN A 1 95 ? -9.242 12.336 7.82 1 98.56 95 ASN A C 1
ATOM 766 O O . ASN A 1 95 ? -9.164 13.484 8.258 1 98.56 95 ASN A O 1
ATOM 770 N N . THR A 1 96 ? -8.445 11.414 8.164 1 98.25 96 THR A N 1
ATOM 771 C CA . THR A 1 96 ? -7.348 11.664 9.094 1 98.25 96 THR A CA 1
ATOM 772 C C . THR A 1 96 ? -6.367 12.672 8.5 1 98.25 96 THR A C 1
ATOM 774 O O . THR A 1 96 ? -5.906 13.578 9.203 1 98.25 96 THR A O 1
ATOM 777 N N . LEU A 1 97 ? -6.066 12.5 7.227 1 98.25 97 LEU A N 1
ATOM 778 C CA . LEU A 1 97 ? -5.168 13.43 6.551 1 98.25 97 LEU A CA 1
ATOM 779 C C . LEU A 1 97 ? -5.746 14.844 6.555 1 98.25 97 LEU A C 1
ATOM 781 O O . LEU A 1 97 ? -5.035 15.805 6.848 1 98.25 97 LEU A O 1
ATOM 785 N N . LYS A 1 98 ? -7.012 14.969 6.27 1 98 98 LYS A N 1
ATOM 786 C CA . LYS A 1 98 ? -7.668 16.281 6.25 1 98 98 LYS A CA 1
ATOM 787 C C . LYS A 1 98 ? -7.582 16.953 7.617 1 98 98 LYS A C 1
ATOM 789 O O . LYS A 1 98 ? -7.285 18.141 7.707 1 98 98 LYS A O 1
ATOM 794 N N . LYS A 1 99 ? -7.828 16.203 8.617 1 97.56 99 LYS A N 1
ATOM 795 C CA . LYS A 1 99 ? -7.766 16.734 9.977 1 97.56 99 LYS A CA 1
ATOM 796 C C . LYS A 1 99 ? -6.348 17.188 10.328 1 97.56 99 LYS A C 1
ATOM 798 O O . LYS A 1 99 ? -6.156 18.25 10.922 1 97.56 99 LYS A O 1
ATOM 803 N N . LEU A 1 100 ? -5.422 16.344 9.953 1 97.81 100 LEU A N 1
ATOM 804 C CA . LEU A 1 100 ? -4.02 16.672 10.18 1 97.81 100 LEU A CA 1
ATOM 805 C C . LEU A 1 100 ? -3.645 17.969 9.469 1 97.81 100 LEU A C 1
ATOM 807 O O . LEU A 1 100 ? -3.027 18.859 10.062 1 97.81 100 LEU A O 1
ATOM 811 N N . GLN A 1 101 ? -4.059 18.094 8.266 1 96.56 101 GLN A N 1
ATOM 812 C CA . GLN A 1 101 ? -3.746 19.281 7.461 1 96.56 101 GLN A CA 1
ATOM 813 C C . GLN A 1 101 ? -4.402 20.531 8.039 1 96.56 101 GLN A C 1
ATOM 815 O O . GLN A 1 101 ? -3.801 21.594 8.047 1 96.56 101 GLN A O 1
ATOM 820 N N . LEU A 1 102 ? -5.594 20.375 8.469 1 95.81 102 LEU A N 1
ATOM 821 C CA . LEU A 1 102 ? -6.293 21.5 9.078 1 95.81 102 LEU A CA 1
ATOM 822 C C . LEU A 1 102 ? -5.578 21.969 10.344 1 95.81 102 LEU A C 1
ATOM 824 O O . LEU A 1 102 ? -5.387 23.172 10.547 1 95.81 102 LEU A O 1
ATOM 828 N N . ARG A 1 103 ? -5.184 21.062 11.141 1 95.69 103 ARG A N 1
ATOM 829 C CA . ARG A 1 103 ? -4.473 21.391 12.367 1 95.69 103 ARG A CA 1
ATOM 830 C C . ARG A 1 103 ? -3.145 22.078 12.055 1 95.69 103 ARG A C 1
ATOM 832 O O . ARG A 1 103 ? -2.801 23.094 12.68 1 95.69 103 ARG A O 1
ATOM 839 N N . ARG A 1 104 ? -2.465 21.547 11.133 1 96.5 104 ARG A N 1
ATOM 840 C CA . ARG A 1 104 ? -1.175 22.125 10.766 1 96.5 104 ARG A CA 1
ATOM 841 C C . ARG A 1 104 ? -1.337 23.547 10.25 1 96.5 104 ARG A C 1
ATOM 843 O O . ARG A 1 104 ? -0.53 24.422 10.562 1 96.5 104 ARG A O 1
ATOM 850 N N . LYS A 1 105 ? -2.391 23.781 9.438 1 95.31 105 LYS A N 1
ATOM 851 C CA . LYS A 1 105 ? -2.648 25.125 8.914 1 95.31 105 LYS A CA 1
ATOM 852 C C . LYS A 1 105 ? -2.85 26.125 10.047 1 95.31 105 LYS A C 1
ATOM 854 O O . LYS A 1 105 ? -2.338 27.25 9.992 1 95.31 105 LYS A O 1
ATOM 859 N N . VAL A 1 106 ? -3.52 25.641 11.031 1 96.12 106 VAL A N 1
ATOM 860 C CA . VAL A 1 106 ? -3.791 26.484 12.188 1 96.12 106 VAL A CA 1
ATOM 861 C C . VAL A 1 106 ? -2.484 26.812 12.906 1 96.12 106 VAL A C 1
ATOM 863 O O . VAL A 1 106 ? -2.188 27.984 13.172 1 96.12 106 VAL A O 1
ATOM 866 N N . TRP A 1 107 ? -1.689 25.828 13.164 1 96.19 107 TRP A N 1
ATOM 867 C CA . TRP A 1 107 ? -0.433 26.016 13.883 1 96.19 107 TRP A CA 1
ATOM 868 C C . TRP A 1 107 ? 0.535 26.875 13.07 1 96.19 107 TRP A C 1
ATOM 870 O O . TRP A 1 107 ? 1.224 27.734 13.617 1 96.19 107 TRP A O 1
ATOM 880 N N . LEU A 1 108 ? 0.538 26.656 11.789 1 97 108 LEU A N 1
ATOM 881 C CA . LEU A 1 108 ? 1.444 27.391 10.914 1 97 108 LEU A CA 1
ATOM 882 C C . LEU A 1 108 ? 1.102 28.891 10.906 1 97 108 LEU A C 1
ATOM 884 O O . LEU A 1 108 ? 1.995 29.734 10.961 1 97 108 LEU A O 1
ATOM 888 N N . ARG A 1 109 ? -0.155 29.188 10.836 1 97.06 109 ARG A N 1
ATOM 889 C CA . ARG A 1 109 ? -0.556 30.594 10.859 1 97.06 109 ARG A CA 1
ATOM 890 C C . ARG A 1 109 ? -0.149 31.266 12.164 1 97.06 109 ARG A C 1
ATOM 892 O O . ARG A 1 109 ? 0.438 32.344 12.156 1 97.06 109 ARG A O 1
ATOM 899 N N . GLY A 1 110 ? -0.477 30.578 13.312 1 97.31 110 GLY A N 1
ATOM 900 C CA . GLY A 1 110 ? -0.064 31.125 14.602 1 97.31 110 GLY A CA 1
ATOM 901 C C . GLY A 1 110 ? 1.438 31.297 14.719 1 97.31 110 GLY A C 1
ATOM 902 O O . GLY A 1 110 ? 1.913 32.312 15.211 1 97.31 110 GLY A O 1
ATOM 903 N N . LEU A 1 111 ? 2.141 30.312 14.289 1 97.06 111 LEU A N 1
ATOM 904 C CA . LEU A 1 111 ? 3.6 30.359 14.328 1 97.06 111 LEU A CA 1
ATOM 905 C C . LEU A 1 111 ? 4.141 31.484 13.469 1 97.06 111 LEU A C 1
ATOM 907 O O . LEU A 1 111 ? 5.078 32.188 13.867 1 97.06 111 LEU A O 1
ATOM 911 N N . GLY A 1 112 ? 3.574 31.609 12.258 1 95.56 112 GLY A N 1
ATOM 912 C CA . GLY A 1 112 ? 3.955 32.719 11.398 1 95.56 112 GLY A CA 1
ATOM 913 C C . GLY A 1 112 ? 3.783 34.094 12.062 1 95.56 112 GLY A C 1
ATOM 914 O O . GLY A 1 112 ? 4.672 34.938 11.984 1 95.56 112 GLY A O 1
ATOM 915 N N . VAL A 1 113 ? 2.721 34.281 12.75 1 96.25 113 VAL A N 1
ATOM 916 C CA . VAL A 1 113 ? 2.432 35.531 13.438 1 96.25 113 VAL A CA 1
ATOM 917 C C . VAL A 1 113 ? 3.451 35.75 14.555 1 96.25 113 VAL A C 1
ATOM 919 O O . VAL A 1 113 ? 3.971 36.844 14.719 1 96.25 113 VAL A O 1
ATOM 922 N N . CYS A 1 114 ? 3.73 34.688 15.32 1 96.81 114 CYS A N 1
ATOM 923 C CA . CYS A 1 114 ? 4.734 34.812 16.375 1 96.81 114 CYS A CA 1
ATOM 924 C C . CYS A 1 114 ? 6.074 35.25 15.797 1 96.81 114 CYS A C 1
ATOM 926 O O . CYS A 1 114 ? 6.73 36.125 16.359 1 96.81 114 CYS A O 1
ATOM 928 N N . THR A 1 115 ? 6.414 34.688 14.695 1 94.12 115 THR A N 1
ATOM 929 C CA . THR A 1 115 ? 7.688 35.031 14.062 1 94.12 115 THR A CA 1
ATOM 930 C C . THR A 1 115 ? 7.703 36.469 13.594 1 94.12 115 THR A C 1
ATOM 932 O O . THR A 1 115 ? 8.688 37.188 13.797 1 94.12 115 THR A O 1
ATOM 935 N N . THR A 1 116 ? 6.621 36.938 13.031 1 93.69 116 THR A N 1
ATOM 936 C CA . THR A 1 116 ? 6.52 38.312 12.516 1 93.69 116 THR A CA 1
ATOM 937 C C . THR A 1 116 ? 6.539 39.312 13.656 1 93.69 116 THR A C 1
ATOM 939 O O . THR A 1 116 ? 7.285 40.312 13.609 1 93.69 116 THR A O 1
ATOM 942 N N . LEU A 1 117 ? 5.824 39.031 14.742 1 95.88 117 LEU A N 1
ATOM 943 C CA . LEU A 1 117 ? 5.668 40 15.836 1 95.88 117 LEU A CA 1
ATOM 944 C C . LEU A 1 117 ? 6.926 40.062 16.703 1 95.88 117 LEU A C 1
ATOM 946 O O . LEU A 1 117 ? 7.203 41.062 17.328 1 95.88 117 LEU A O 1
ATOM 950 N N . LEU A 1 118 ? 7.672 39 16.719 1 96.12 118 LEU A N 1
ATOM 951 C CA . LEU A 1 118 ? 8.906 38.969 17.484 1 96.12 118 LEU A CA 1
ATOM 952 C C . LEU A 1 118 ? 9.938 39.938 16.875 1 96.12 118 LEU A C 1
ATOM 954 O O . LEU A 1 118 ? 10.891 40.312 17.547 1 96.12 118 LEU A O 1
ATOM 958 N N . ASN A 1 119 ? 9.695 40.219 15.68 1 92.06 119 ASN A N 1
ATOM 959 C CA . ASN A 1 119 ? 10.586 41.188 15.023 1 92.06 119 ASN A CA 1
ATOM 960 C C . ASN A 1 119 ? 10.086 42.625 15.172 1 92.06 119 ASN A C 1
ATOM 962 O O . ASN A 1 119 ? 10.734 43.562 14.703 1 92.06 119 ASN A O 1
ATOM 966 N N . ASP A 1 120 ? 8.922 42.812 15.844 1 91.38 120 ASP A N 1
ATOM 967 C CA . ASP A 1 120 ? 8.352 44.125 16.078 1 91.38 120 ASP A CA 1
ATOM 968 C C . ASP A 1 120 ? 9.023 44.812 17.281 1 91.38 120 ASP A C 1
ATOM 970 O O . ASP A 1 120 ? 8.852 44.375 18.422 1 91.38 120 ASP A O 1
ATOM 974 N N . GLN A 1 121 ? 9.617 45.875 17.141 1 90.38 121 GLN A N 1
ATOM 975 C CA . GLN A 1 121 ? 10.406 46.562 18.156 1 90.38 121 GLN A CA 1
ATOM 976 C C . GLN A 1 121 ? 9.523 47.406 19.062 1 90.38 121 GLN A C 1
ATOM 978 O O . GLN A 1 121 ? 9.977 47.875 20.109 1 90.38 121 GLN A O 1
ATOM 983 N N . THR A 1 122 ? 8.336 47.562 18.703 1 90.69 122 THR A N 1
ATOM 984 C CA . THR A 1 122 ? 7.453 48.438 19.484 1 90.69 122 THR A CA 1
ATOM 985 C C . THR A 1 122 ? 6.824 47.656 20.625 1 90.69 122 THR A C 1
ATOM 987 O O . THR A 1 122 ? 6.176 48.25 21.5 1 90.69 122 THR A O 1
ATOM 990 N N . LEU A 1 123 ? 7.109 46.406 20.672 1 93.06 123 LEU A N 1
ATOM 991 C CA . LEU A 1 123 ? 6.449 45.562 21.672 1 93.06 123 LEU A CA 1
ATOM 992 C C . LEU A 1 123 ? 7.238 45.562 22.969 1 93.06 123 LEU A C 1
ATOM 994 O O . LEU A 1 123 ? 8.469 45.656 22.969 1 93.06 123 LEU A O 1
ATOM 998 N N . ASP A 1 124 ? 6.527 45.438 24.062 1 92.06 124 ASP A N 1
ATOM 999 C CA . ASP A 1 124 ? 7.172 45.438 25.359 1 92.06 124 ASP A CA 1
ATOM 1000 C C . ASP A 1 124 ? 7.777 44.062 25.672 1 92.06 124 ASP A C 1
ATOM 1002 O O . ASP A 1 124 ? 7.492 43.062 24.984 1 92.06 124 ASP A O 1
ATOM 1006 N N . GLY A 1 125 ? 8.555 44.031 26.703 1 93 125 GLY A N 1
ATOM 1007 C CA . GLY A 1 125 ? 9.281 42.844 27.078 1 93 125 GLY A CA 1
ATOM 1008 C C . GLY A 1 125 ? 8.367 41.688 27.438 1 93 125 GLY A C 1
ATOM 1009 O O . GLY A 1 125 ? 8.648 40.531 27.078 1 93 125 GLY A O 1
ATOM 1010 N N . ALA A 1 126 ? 7.32 41.938 28.125 1 92.81 126 ALA A N 1
ATOM 1011 C CA . ALA A 1 126 ? 6.387 40.906 28.547 1 92.81 126 ALA A CA 1
ATOM 1012 C C . ALA A 1 126 ? 5.711 40.25 27.328 1 92.81 126 ALA A C 1
ATOM 1014 O O . ALA A 1 126 ? 5.555 39.031 27.281 1 92.81 126 ALA A O 1
ATOM 1015 N N . THR A 1 127 ? 5.383 41.062 26.391 1 94.62 127 THR A N 1
ATOM 1016 C CA . THR A 1 127 ? 4.758 40.594 25.172 1 94.62 127 THR A CA 1
ATOM 1017 C C . THR A 1 127 ? 5.73 39.719 24.359 1 94.62 127 THR A C 1
ATOM 1019 O O . THR A 1 127 ? 5.355 38.688 23.859 1 94.62 127 THR A O 1
ATOM 10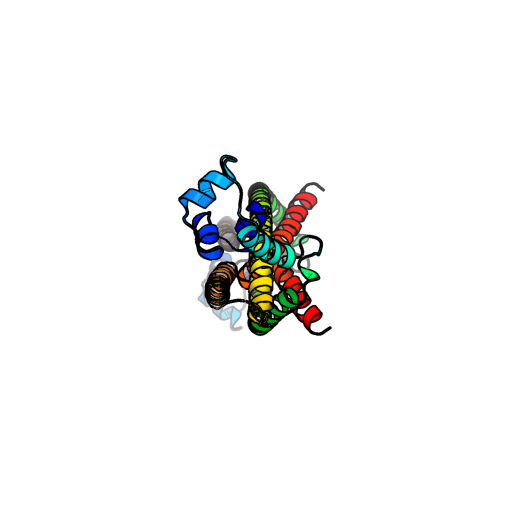22 N N . LEU A 1 128 ? 6.895 40.156 24.328 1 95.88 128 LEU A N 1
ATOM 1023 C CA . LEU A 1 128 ? 7.91 39.406 23.578 1 95.88 128 LEU A CA 1
ATOM 1024 C C . LEU A 1 128 ? 8.172 38.062 24.219 1 95.88 128 LEU A C 1
ATOM 1026 O O . LEU A 1 128 ? 8.336 37.062 23.531 1 95.88 128 LEU A O 1
ATOM 1030 N N . LYS A 1 129 ? 8.141 38.062 25.484 1 96.19 129 LYS A N 1
ATOM 1031 C CA . LYS A 1 129 ? 8.328 36.812 26.203 1 96.19 129 LYS A CA 1
ATOM 1032 C C . LYS A 1 129 ? 7.18 35.844 25.938 1 96.19 129 LYS A C 1
ATOM 1034 O O . LYS A 1 129 ? 7.406 34.656 25.703 1 96.19 129 LYS A O 1
ATOM 1039 N N . TRP A 1 130 ? 6.023 36.312 25.953 1 97.12 130 TRP A N 1
ATOM 1040 C CA . TRP A 1 130 ? 4.844 35.5 25.656 1 97.12 130 TRP A CA 1
ATOM 1041 C C . TRP A 1 130 ? 4.898 34.938 24.25 1 97.12 130 TRP A C 1
ATOM 1043 O O . TRP A 1 130 ? 4.652 33.719 24.047 1 97.12 130 TRP A O 1
ATOM 1053 N N . LEU A 1 131 ? 5.227 35.781 23.328 1 97.12 131 LEU A N 1
ATOM 1054 C CA . LEU A 1 131 ? 5.301 35.375 21.922 1 97.12 131 LEU A CA 1
ATOM 1055 C C . LEU A 1 131 ? 6.367 34.281 21.734 1 97.12 131 LEU A C 1
ATOM 1057 O O . LEU A 1 131 ? 6.168 33.344 20.969 1 97.12 131 LEU A O 1
ATOM 1061 N N . SER A 1 132 ? 7.484 34.438 22.391 1 97.31 132 SER A N 1
ATOM 1062 C CA . SER A 1 132 ? 8.562 33.469 22.281 1 97.31 132 SER A CA 1
ATOM 1063 C C . SER A 1 132 ? 8.117 32.094 22.812 1 97.31 132 SER A C 1
ATOM 1065 O O . SER A 1 132 ? 8.398 31.078 22.203 1 97.31 132 SER A O 1
ATOM 1067 N N . LEU A 1 133 ? 7.406 32.156 23.859 1 97.19 133 LEU A N 1
ATOM 1068 C CA . LEU A 1 133 ? 6.902 30.906 24.453 1 97.19 133 LEU A CA 1
ATOM 1069 C C . LEU A 1 133 ? 5.875 30.266 23.531 1 97.19 133 LEU A C 1
ATOM 1071 O O . LEU A 1 133 ? 5.891 29.047 23.344 1 97.19 133 LEU A O 1
ATOM 1075 N N . ARG A 1 134 ? 5.047 31.062 22.969 1 96.94 134 ARG A N 1
ATOM 1076 C CA . ARG A 1 134 ? 4.039 30.547 22.062 1 96.94 134 ARG A CA 1
ATOM 1077 C C . ARG A 1 134 ? 4.684 29.938 20.812 1 96.94 134 ARG A C 1
ATOM 1079 O O . ARG A 1 134 ? 4.258 28.891 20.328 1 96.94 134 ARG A O 1
ATOM 1086 N N . LYS A 1 135 ? 5.637 30.656 20.344 1 97.06 135 LYS A N 1
ATOM 1087 C CA . LYS A 1 135 ? 6.375 30.156 19.188 1 97.06 135 LYS A CA 1
ATOM 1088 C C . LYS A 1 135 ? 6.941 28.766 19.469 1 97.06 135 LYS A C 1
ATOM 1090 O O . LYS A 1 135 ? 6.797 27.844 18.656 1 97.06 135 LYS A O 1
ATOM 1095 N N . LYS A 1 136 ? 7.551 28.609 20.594 1 96.94 136 LYS A N 1
ATOM 1096 C CA . LYS A 1 136 ? 8.117 27.312 20.984 1 96.94 136 LYS A CA 1
ATOM 1097 C C . LYS A 1 136 ? 7.031 26.25 21.078 1 96.94 136 LYS A C 1
ATOM 1099 O O . LYS A 1 136 ? 7.203 25.141 20.562 1 96.94 136 LYS A O 1
ATOM 1104 N N . HIS A 1 137 ? 5.945 26.594 21.688 1 97 137 HIS A N 1
ATOM 1105 C CA . HIS A 1 137 ? 4.844 25.656 21.859 1 97 137 HIS A CA 1
ATOM 1106 C C . HIS A 1 137 ? 4.273 25.219 20.516 1 97 137 HIS A C 1
ATOM 1108 O O . HIS A 1 137 ? 4.055 24.031 20.297 1 97 137 HIS A O 1
ATOM 1114 N N . LEU A 1 138 ? 4.035 26.156 19.656 1 97.06 138 LEU A N 1
ATOM 1115 C CA . LEU A 1 138 ? 3.463 25.844 18.359 1 97.06 138 LEU A CA 1
ATOM 1116 C C . LEU A 1 138 ? 4.438 25.031 17.516 1 97.06 138 LEU A C 1
ATOM 1118 O O . LEU A 1 138 ? 4.023 24.141 16.766 1 97.06 138 LEU A O 1
ATOM 1122 N N . SER A 1 139 ? 5.699 25.312 17.688 1 95.12 139 SER A N 1
ATOM 1123 C CA . SER A 1 139 ? 6.715 24.516 17.016 1 95.12 139 SER A CA 1
ATOM 1124 C C . SER A 1 139 ? 6.672 23.062 17.469 1 95.12 139 SER A C 1
ATOM 1126 O O . SER A 1 139 ? 6.836 22.156 16.656 1 95.12 139 SER A O 1
ATOM 1128 N N . ILE A 1 140 ? 6.434 22.875 18.734 1 94.94 140 ILE A N 1
ATOM 1129 C CA . ILE A 1 140 ? 6.34 21.531 19.281 1 94.94 140 ILE A CA 1
ATOM 1130 C C . ILE A 1 140 ? 5.109 20.828 18.703 1 94.94 140 ILE A C 1
ATOM 1132 O O . ILE A 1 140 ? 5.176 19.656 18.328 1 94.94 140 ILE A O 1
ATOM 1136 N N . ARG A 1 141 ? 4.039 21.547 18.594 1 94.62 141 ARG A N 1
ATOM 1137 C CA . ARG A 1 141 ? 2.82 20.969 18.031 1 94.62 141 ARG A CA 1
ATOM 1138 C C . ARG A 1 141 ? 3.033 20.562 16.578 1 94.62 141 ARG A C 1
ATOM 1140 O O . ARG A 1 141 ? 2.572 19.5 16.156 1 94.62 141 ARG A O 1
ATOM 1147 N N . LEU A 1 142 ? 3.74 21.375 15.875 1 94.44 142 LEU A N 1
ATOM 1148 C CA . LEU A 1 142 ? 4.004 21.078 14.469 1 94.44 142 LEU A CA 1
ATOM 1149 C C . LEU A 1 142 ? 4.938 19.875 14.328 1 94.44 142 LEU A C 1
ATOM 1151 O O . LEU A 1 142 ? 4.867 19.141 13.344 1 94.44 142 LEU A O 1
ATOM 1155 N N . LYS A 1 143 ? 5.742 19.672 15.305 1 90.56 143 LYS A N 1
ATOM 1156 C CA . LYS A 1 143 ? 6.637 18.516 15.289 1 90.56 143 LYS A CA 1
ATOM 1157 C C . LYS A 1 143 ? 5.867 17.219 15.555 1 90.56 143 LYS A C 1
ATOM 1159 O O . LYS A 1 143 ? 6.293 16.141 15.133 1 90.56 143 LYS A O 1
ATOM 1164 N N . GLU A 1 144 ? 4.746 17.328 16.297 1 91.31 144 GLU A N 1
ATOM 1165 C CA . GLU A 1 144 ? 3.869 16.188 16.516 1 91.31 144 GLU A CA 1
ATOM 1166 C C . GLU A 1 144 ? 3.033 15.883 15.273 1 91.31 144 GLU A C 1
ATOM 1168 O O . GLU A 1 144 ? 2.777 14.719 14.953 1 91.31 144 GLU A O 1
ATOM 1173 N N . ASP A 1 145 ? 2.625 16.938 14.609 1 90.75 145 ASP A N 1
ATOM 1174 C CA . ASP A 1 145 ? 1.89 16.859 13.352 1 90.75 145 ASP A CA 1
ATOM 1175 C C . ASP A 1 145 ? 2.779 17.234 12.172 1 90.75 145 ASP A C 1
ATOM 1177 O O . ASP A 1 145 ? 2.537 18.25 11.508 1 90.75 145 ASP A O 1
ATOM 1181 N N . THR A 1 146 ? 3.662 16.359 11.883 1 90.94 146 THR A N 1
ATOM 1182 C CA . THR A 1 146 ? 4.762 16.703 10.984 1 90.94 146 THR A CA 1
ATOM 1183 C C . THR A 1 146 ? 4.316 16.609 9.531 1 90.94 146 THR A C 1
ATOM 1185 O O . THR A 1 146 ? 3.312 15.953 9.219 1 90.94 146 THR A O 1
ATOM 1188 N N . TYR A 1 147 ? 5.055 17.25 8.773 1 92.5 147 TYR A N 1
ATOM 1189 C CA . TYR A 1 147 ? 4.898 17.141 7.332 1 92.5 147 TYR A CA 1
ATOM 1190 C C . TYR A 1 147 ? 5.133 15.711 6.863 1 92.5 147 TYR A C 1
ATOM 1192 O O . TYR A 1 147 ? 4.484 15.242 5.922 1 92.5 147 TYR A O 1
ATOM 1200 N N . PHE A 1 148 ? 5.949 14.938 7.547 1 92.94 148 PHE A N 1
ATOM 1201 C CA . PHE A 1 148 ? 6.23 13.547 7.23 1 92.94 148 PHE A CA 1
ATOM 1202 C C . PHE A 1 148 ? 4.977 12.688 7.387 1 92.94 148 PHE A C 1
ATOM 1204 O O . PHE A 1 148 ? 4.73 11.789 6.59 1 92.94 148 PHE A O 1
ATOM 1211 N N . LYS A 1 149 ? 4.223 13 8.375 1 95.88 149 LYS A N 1
ATOM 1212 C CA . LYS A 1 149 ? 2.975 12.273 8.586 1 95.88 149 LYS A CA 1
ATOM 1213 C C . LYS A 1 149 ? 2 12.516 7.434 1 95.88 149 LYS A C 1
ATOM 1215 O O . LYS A 1 149 ? 1.291 11.602 7.012 1 95.88 149 LYS A O 1
ATOM 1220 N N . GLU A 1 150 ? 1.97 13.742 7.012 1 95.75 150 GLU A N 1
ATOM 1221 C CA . GLU A 1 150 ? 1.126 14.047 5.859 1 95.75 150 GLU A CA 1
ATOM 1222 C C . GLU A 1 150 ? 1.528 13.211 4.645 1 95.75 150 GLU A C 1
ATOM 1224 O O . GLU A 1 150 ? 0.673 12.625 3.979 1 95.75 150 GLU A O 1
ATOM 1229 N N . ILE A 1 151 ? 2.818 13.188 4.363 1 95.81 151 ILE A N 1
ATOM 1230 C CA . ILE A 1 151 ? 3.314 12.406 3.234 1 95.81 151 ILE A CA 1
ATOM 1231 C C . ILE A 1 151 ? 2.941 10.938 3.416 1 95.81 151 ILE A C 1
ATOM 1233 O O . ILE A 1 151 ? 2.512 10.281 2.465 1 95.81 151 ILE A O 1
ATOM 1237 N N . ALA A 1 152 ? 3.117 10.445 4.637 1 96.06 152 ALA A N 1
ATOM 1238 C CA . ALA A 1 152 ? 2.809 9.047 4.922 1 96.06 152 ALA A CA 1
ATOM 1239 C C . ALA A 1 152 ? 1.351 8.727 4.602 1 96.06 152 ALA A C 1
ATOM 1241 O O . ALA A 1 152 ? 1.051 7.691 4.004 1 96.06 152 ALA A O 1
ATOM 1242 N N . TYR A 1 153 ? 0.467 9.625 5.004 1 97.69 153 TYR A N 1
ATOM 1243 C CA . TYR A 1 153 ? -0.948 9.391 4.73 1 97.69 153 TYR A CA 1
ATOM 1244 C C . TYR A 1 153 ? -1.236 9.5 3.236 1 97.69 153 TYR A C 1
ATOM 1246 O O . TYR A 1 153 ? -2.055 8.742 2.703 1 97.69 153 TYR A O 1
ATOM 1254 N N . GLU A 1 154 ? -0.609 10.391 2.613 1 97.62 154 GLU A N 1
ATOM 1255 C CA . GLU A 1 154 ? -0.776 10.5 1.167 1 97.62 154 GLU A CA 1
ATOM 1256 C C . GLU A 1 154 ? -0.304 9.227 0.463 1 97.62 154 GLU A C 1
ATOM 1258 O O . GLU A 1 154 ? -0.957 8.75 -0.465 1 97.62 154 GLU A O 1
ATOM 1263 N N . LEU A 1 155 ? 0.822 8.734 0.892 1 97.38 155 LEU A N 1
ATOM 1264 C CA . LEU A 1 155 ? 1.329 7.484 0.336 1 97.38 155 LEU A CA 1
ATOM 1265 C C . LEU A 1 155 ? 0.324 6.352 0.535 1 97.38 155 LEU A C 1
ATOM 1267 O O . LEU A 1 155 ? 0.052 5.59 -0.394 1 97.38 155 LEU A O 1
ATOM 1271 N N . ARG A 1 156 ? -0.218 6.27 1.704 1 98.06 156 ARG A N 1
ATOM 1272 C CA . ARG A 1 156 ? -1.194 5.227 2.002 1 98.06 156 ARG A CA 1
ATOM 1273 C C . ARG A 1 156 ? -2.428 5.363 1.117 1 98.06 156 ARG A C 1
ATOM 1275 O O . ARG A 1 156 ? -2.973 4.363 0.645 1 98.06 156 ARG A O 1
ATOM 1282 N N . ILE A 1 157 ? -2.84 6.52 0.948 1 98.62 157 ILE A N 1
ATOM 1283 C CA . ILE A 1 157 ? -4 6.773 0.101 1 98.62 157 ILE A CA 1
ATOM 1284 C C . ILE A 1 157 ? -3.713 6.301 -1.322 1 98.62 157 ILE A C 1
ATOM 1286 O O . ILE A 1 157 ? -4.543 5.625 -1.938 1 98.62 157 ILE A O 1
ATOM 1290 N N . LYS A 1 158 ? -2.543 6.668 -1.838 1 97.94 158 LYS A N 1
ATOM 1291 C CA . LYS A 1 158 ? -2.178 6.238 -3.184 1 97.94 158 LYS A CA 1
ATOM 1292 C C . LYS A 1 158 ? -2.084 4.715 -3.27 1 97.94 158 LYS A C 1
ATOM 1294 O O . LYS A 1 158 ? -2.508 4.117 -4.262 1 97.94 158 LYS A O 1
ATOM 1299 N N . SER A 1 159 ? -1.537 4.16 -2.25 1 98 159 SER A N 1
ATOM 1300 C CA . SER A 1 159 ? -1.449 2.705 -2.166 1 98 159 SER A CA 1
ATOM 1301 C C . SER A 1 159 ? -2.83 2.062 -2.23 1 98 159 SER A C 1
ATOM 1303 O O . SER A 1 159 ? -3.076 1.188 -3.062 1 98 159 SER A O 1
ATOM 1305 N N . LEU A 1 160 ? -3.711 2.523 -1.43 1 98.5 160 LEU A N 1
ATOM 1306 C CA . LEU A 1 160 ? -5.055 1.964 -1.343 1 98.5 160 LEU A CA 1
ATOM 1307 C C . LEU A 1 160 ? -5.812 2.158 -2.652 1 98.5 160 LEU A C 1
ATOM 1309 O O . LEU A 1 160 ? -6.543 1.267 -3.09 1 98.5 160 LEU A O 1
ATOM 1313 N N . LYS A 1 161 ? -5.633 3.271 -3.24 1 98.38 161 LYS A N 1
ATOM 1314 C CA . LYS A 1 161 ? -6.293 3.523 -4.516 1 98.38 161 LYS A CA 1
ATOM 1315 C C . LYS A 1 161 ? -5.805 2.555 -5.59 1 98.38 161 LYS A C 1
ATOM 1317 O O . LYS A 1 161 ? -6.598 2.047 -6.383 1 98.38 161 LYS A O 1
ATOM 1322 N N . GLY A 1 162 ? -4.496 2.383 -5.633 1 97.19 162 GLY A N 1
ATOM 1323 C CA . GLY A 1 162 ? -3.953 1.412 -6.566 1 97.19 162 GLY A CA 1
ATOM 1324 C C . GLY A 1 162 ? -4.5 0.013 -6.363 1 97.19 162 GLY A C 1
ATOM 1325 O O . GLY A 1 162 ? -4.879 -0.658 -7.324 1 97.19 162 GLY A O 1
ATOM 1326 N N . GLU A 1 163 ? -4.59 -0.399 -5.18 1 98 163 GLU A N 1
ATOM 1327 C CA . GLU A 1 163 ? -5.105 -1.721 -4.836 1 98 163 GLU A CA 1
ATOM 1328 C C . GLU A 1 163 ? -6.578 -1.851 -5.215 1 98 163 GLU A C 1
ATOM 1330 O O . GLU A 1 163 ? -6.984 -2.848 -5.816 1 98 163 GLU A O 1
ATOM 1335 N N . LEU A 1 164 ? -7.352 -0.855 -4.848 1 97.88 164 LEU A N 1
ATOM 1336 C CA . LEU A 1 164 ? -8.789 -0.874 -5.113 1 97.88 164 LEU A CA 1
ATOM 1337 C C . LEU A 1 164 ? -9.062 -0.939 -6.613 1 97.88 164 LEU A C 1
ATOM 1339 O O . LEU A 1 164 ? -9.961 -1.661 -7.055 1 97.88 164 LEU A O 1
ATOM 1343 N N . SER A 1 165 ? -8.328 -0.167 -7.355 1 96.44 165 SER A N 1
ATOM 1344 C CA . SER A 1 165 ? -8.492 -0.189 -8.805 1 96.44 165 SER A CA 1
ATOM 1345 C C . SER A 1 165 ? -8.273 -1.591 -9.367 1 96.44 165 SER A C 1
ATOM 1347 O O . SER A 1 165 ? -9.023 -2.047 -10.227 1 96.44 165 SER A O 1
ATOM 1349 N N . TYR A 1 166 ? -7.332 -2.277 -8.852 1 96.56 166 TYR A N 1
ATOM 1350 C CA . TYR A 1 166 ? -7.02 -3.629 -9.305 1 96.56 166 TYR A CA 1
ATOM 1351 C C . TYR A 1 166 ? -8.125 -4.602 -8.922 1 96.56 166 TYR A C 1
ATOM 1353 O O . TYR A 1 166 ? -8.602 -5.379 -9.758 1 96.56 166 TYR A O 1
ATOM 1361 N N . LEU A 1 167 ? -8.492 -4.566 -7.711 1 97 167 LEU A N 1
ATOM 1362 C CA . LEU A 1 167 ? -9.5 -5.484 -7.203 1 97 167 LEU A CA 1
ATOM 1363 C C . LEU A 1 167 ? -10.828 -5.285 -7.93 1 97 167 LEU A C 1
ATOM 1365 O O . LEU A 1 167 ? -11.516 -6.258 -8.25 1 97 167 LEU A O 1
ATOM 1369 N N . LYS A 1 168 ? -11.195 -4.09 -8.195 1 95.44 168 LYS A N 1
ATOM 1370 C CA . LYS A 1 168 ? -12.438 -3.803 -8.914 1 95.44 168 LYS A CA 1
ATOM 1371 C C . LYS A 1 168 ? -12.398 -4.391 -10.32 1 95.44 168 LYS A C 1
ATOM 1373 O O . LYS A 1 168 ? -13.406 -4.906 -10.805 1 95.44 168 LYS A O 1
ATOM 1378 N N . LYS A 1 169 ? -11.289 -4.309 -10.977 1 93.5 169 LYS A N 1
ATOM 1379 C CA . LYS A 1 169 ? -11.156 -4.879 -12.312 1 93.5 169 LYS A CA 1
ATOM 1380 C C . LYS A 1 169 ? -11.32 -6.395 -12.281 1 93.5 169 LYS A C 1
ATOM 1382 O O . LYS A 1 169 ? -11.828 -6.988 -13.234 1 93.5 169 LYS A O 1
ATOM 1387 N N . MET A 1 170 ? -10.844 -6.988 -11.203 1 91 170 MET A N 1
ATOM 1388 C CA . MET A 1 170 ? -10.961 -8.438 -11.062 1 91 170 MET A CA 1
ATOM 1389 C C . MET A 1 170 ? -12.43 -8.859 -10.992 1 91 170 MET A C 1
ATOM 1391 O O . MET A 1 170 ? -12.812 -9.891 -11.539 1 91 170 MET A O 1
ATOM 1395 N N . VAL A 1 171 ? -13.141 -8.047 -10.297 1 91.5 171 VAL A N 1
ATOM 1396 C CA . VAL A 1 171 ? -14.555 -8.367 -10.133 1 91.5 171 VAL A CA 1
ATOM 1397 C C . VAL A 1 171 ? -15.312 -8.023 -11.414 1 91.5 171 VAL A C 1
ATOM 1399 O O . VAL A 1 171 ? -16.281 -8.711 -11.773 1 91.5 171 VAL A O 1
ATOM 1402 N N . GLU A 1 172 ? -15.023 -6.934 -12.07 1 85.12 172 GLU A N 1
ATOM 1403 C CA . GLU A 1 172 ? -15.68 -6.562 -13.312 1 85.12 172 GLU A CA 1
ATOM 1404 C C . GLU A 1 172 ? -15.445 -7.613 -14.398 1 85.12 172 GLU A C 1
ATOM 1406 O O . GLU A 1 172 ? -16.344 -7.91 -15.188 1 85.12 172 GLU A O 1
ATOM 1411 N N . LYS A 1 173 ? -14.266 -8.219 -14.492 1 75.31 173 LYS A N 1
ATOM 1412 C CA . LYS A 1 173 ? -13.953 -9.234 -15.492 1 75.31 173 LYS A CA 1
ATOM 1413 C C . LYS A 1 173 ? -14.734 -10.523 -15.227 1 75.31 173 LYS A C 1
ATOM 1415 O O . LYS A 1 173 ? -15.023 -11.281 -16.156 1 75.31 173 LYS A O 1
ATOM 1420 N N . GLU A 1 174 ? -15.023 -10.773 -14.086 1 65.94 174 GLU A N 1
ATOM 1421 C CA . GLU A 1 174 ? -15.766 -11.984 -13.766 1 65.94 174 GLU A CA 1
ATOM 1422 C C . GLU A 1 174 ? -17.234 -11.859 -14.172 1 65.94 174 GLU A C 1
ATOM 1424 O O . GLU A 1 174 ? -17.906 -12.867 -14.414 1 65.94 174 GLU A O 1
ATOM 1429 N N . PHE A 1 175 ? -17.75 -10.672 -14.148 1 58.03 175 PHE A N 1
ATOM 1430 C CA . PHE A 1 175 ? -19.141 -10.516 -14.555 1 58.03 175 PHE A CA 1
ATOM 1431 C C . PHE A 1 175 ? -19.25 -10.297 -16.062 1 58.03 175 PHE A C 1
ATOM 1433 O O . PHE A 1 175 ? -20.344 -10.086 -16.578 1 58.03 175 PHE A O 1
ATOM 1440 N N . LYS A 1 176 ? -18.234 -10.312 -16.734 1 48.97 176 LYS A N 1
ATOM 1441 C CA . LYS A 1 176 ? -18.406 -10.305 -18.172 1 48.97 176 LYS A CA 1
ATOM 1442 C C . LYS A 1 176 ? -18.188 -11.695 -18.766 1 48.97 176 LYS A C 1
ATOM 1444 O O . LYS A 1 176 ? -17.422 -12.5 -18.219 1 48.97 176 LYS A O 1
ATOM 1449 N N . MET B 1 1 ? -12.922 37.5 17.875 1 91.62 1 MET B N 1
ATOM 1450 C CA . MET B 1 1 ? -11.5 37.812 18.016 1 91.62 1 MET B CA 1
ATOM 1451 C C . MET B 1 1 ? -10.836 36.875 19.016 1 91.62 1 MET B C 1
ATOM 1453 O O . MET B 1 1 ? -9.898 36.156 18.656 1 91.62 1 MET B O 1
ATOM 1457 N N . ILE B 1 2 ? -11.484 36.625 20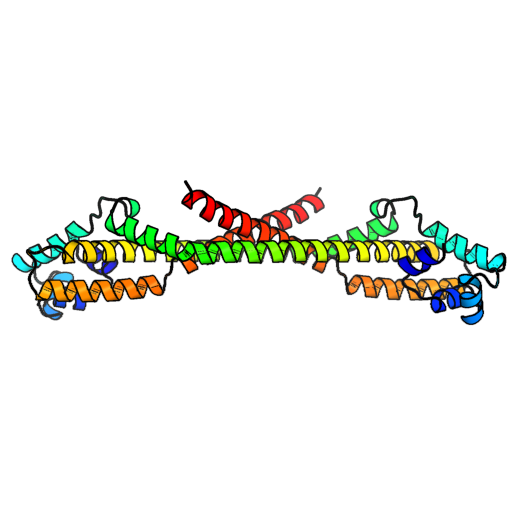.125 1 92.25 2 ILE B N 1
ATOM 1458 C CA . ILE B 1 2 ? -10.867 35.844 21.188 1 92.25 2 ILE B CA 1
ATOM 1459 C C . ILE B 1 2 ? -10.844 34.375 20.781 1 92.25 2 ILE B C 1
ATOM 1461 O O . ILE B 1 2 ? -9.844 33.688 20.984 1 92.25 2 ILE B O 1
ATOM 1465 N N . LYS B 1 3 ? -11.914 33.938 20.203 1 93.94 3 LYS B N 1
ATOM 1466 C CA . LYS B 1 3 ? -11.992 32.562 19.75 1 93.94 3 LYS B CA 1
ATOM 1467 C C . LYS B 1 3 ? -10.891 32.25 18.734 1 93.94 3 LYS B C 1
ATOM 1469 O O . LYS B 1 3 ? -10.25 31.203 18.828 1 93.94 3 LYS B O 1
ATOM 1474 N N . ASP B 1 4 ? -10.688 33.094 17.828 1 95.62 4 ASP B N 1
ATOM 1475 C CA . ASP B 1 4 ? -9.656 32.906 16.812 1 95.62 4 ASP B CA 1
ATOM 1476 C C . ASP B 1 4 ? -8.258 32.938 17.438 1 95.62 4 ASP B C 1
ATOM 1478 O O . ASP B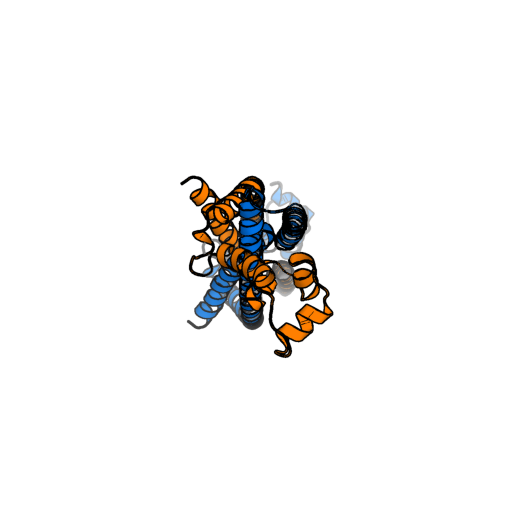 1 4 ? -7.406 32.125 17.109 1 95.62 4 ASP B O 1
ATOM 1482 N N . ILE B 1 5 ? -8.031 33.906 18.266 1 96.75 5 ILE B N 1
ATOM 1483 C CA . ILE B 1 5 ? -6.738 34 18.938 1 96.75 5 ILE B CA 1
ATOM 1484 C C . ILE B 1 5 ? -6.461 32.688 19.688 1 96.75 5 ILE B C 1
ATOM 1486 O O . ILE B 1 5 ? -5.371 32.125 19.562 1 96.75 5 ILE B O 1
ATOM 1490 N N . LYS B 1 6 ? -7.453 32.188 20.391 1 96.5 6 LYS B N 1
ATOM 1491 C CA . LYS B 1 6 ? -7.285 30.922 21.125 1 96.5 6 LYS B CA 1
ATOM 1492 C C . LYS B 1 6 ? -6.996 29.766 20.188 1 96.5 6 LYS B C 1
ATOM 1494 O O . LYS B 1 6 ? -6.129 28.938 20.453 1 96.5 6 LYS B O 1
ATOM 1499 N N . LYS B 1 7 ? -7.652 29.75 19.188 1 96.31 7 LYS B N 1
ATOM 1500 C CA . LYS B 1 7 ? -7.52 28.672 18.203 1 96.31 7 LYS B CA 1
ATOM 1501 C C . LYS B 1 7 ? -6.129 28.672 17.578 1 96.31 7 LYS B C 1
ATOM 1503 O O . LYS B 1 7 ? -5.43 27.656 17.609 1 96.31 7 LYS B O 1
ATOM 1508 N N . TYR B 1 8 ? -5.668 29.828 17.078 1 97.25 8 TYR B N 1
ATOM 1509 C CA . TYR B 1 8 ? -4.461 29.891 16.25 1 97.25 8 TYR B CA 1
ATOM 1510 C C . TYR B 1 8 ? -3.211 29.922 17.125 1 97.25 8 TYR B C 1
ATOM 1512 O O . TYR B 1 8 ? -2.135 29.516 16.688 1 97.25 8 TYR B O 1
ATOM 1520 N N . PHE B 1 9 ? -3.332 30.375 18.391 1 97.56 9 PHE B N 1
ATOM 1521 C CA . PHE B 1 9 ? -2.172 30.375 19.266 1 97.56 9 PHE B CA 1
ATOM 1522 C C . PHE B 1 9 ? -2.24 29.203 20.25 1 97.56 9 PHE B C 1
ATOM 1524 O O . PHE B 1 9 ? -1.349 29.047 21.094 1 97.56 9 PHE B O 1
ATOM 1531 N N . ASN B 1 10 ? -3.279 28.391 20.156 1 95.25 10 ASN B N 1
ATOM 1532 C CA . ASN B 1 10 ? -3.471 27.188 20.969 1 95.25 10 ASN B CA 1
ATOM 1533 C C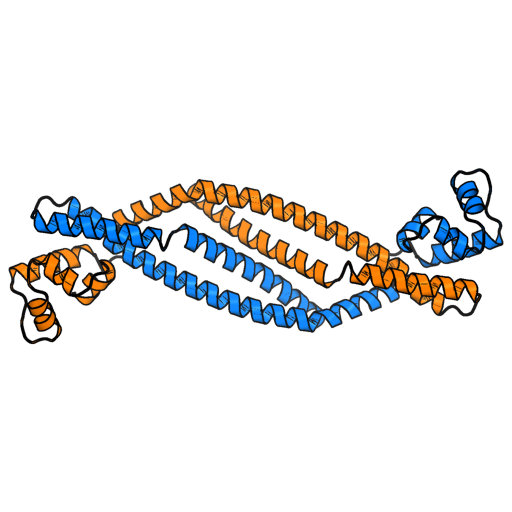 . ASN B 1 10 ? -3.379 27.5 22.453 1 95.25 10 ASN B C 1
ATOM 1535 O O . ASN B 1 10 ? -2.598 26.875 23.172 1 95.25 10 ASN B O 1
ATOM 1539 N N . ILE B 1 11 ? -4.203 28.375 22.812 1 96.06 11 ILE B N 1
ATOM 1540 C CA . ILE B 1 11 ? -4.16 28.766 24.219 1 96.06 11 ILE B CA 1
ATOM 1541 C C . ILE B 1 11 ? -5.574 28.766 24.797 1 96.06 11 ILE B C 1
ATOM 1543 O O . ILE B 1 11 ? -6.559 28.781 24.047 1 96.06 11 ILE B O 1
ATOM 1547 N N . SER B 1 12 ? -5.664 28.703 26.109 1 95.56 12 SER B N 1
ATOM 1548 C CA . SER B 1 12 ? -6.914 28.844 26.844 1 95.56 12 SER B CA 1
ATOM 1549 C C . SER B 1 12 ? -7.105 30.281 27.328 1 95.56 12 SER B C 1
ATOM 1551 O O . SER B 1 12 ? -6.375 31.188 26.906 1 95.56 12 SER B O 1
ATOM 1553 N N . ASN B 1 13 ? -8.094 30.453 28.188 1 95.69 13 ASN B N 1
ATOM 1554 C CA . ASN B 1 13 ? -8.312 31.781 28.781 1 95.69 13 ASN B CA 1
ATOM 1555 C C . ASN B 1 13 ? -7.117 32.219 29.609 1 95.69 13 ASN B C 1
ATOM 1557 O O . ASN B 1 13 ? -6.82 33.406 29.703 1 95.69 13 ASN B O 1
ATOM 1561 N N . GLN B 1 14 ? -6.473 31.219 30.109 1 95.81 14 GLN B N 1
ATOM 1562 C CA . GLN B 1 14 ? -5.281 31.516 30.906 1 95.81 14 GLN B CA 1
ATOM 1563 C C . GLN B 1 14 ? -4.191 32.156 30.047 1 95.81 14 GLN B C 1
ATOM 1565 O O . GLN B 1 14 ? -3.5 33.062 30.5 1 95.81 14 GLN B O 1
ATOM 1570 N N . GLY B 1 15 ? -4.078 31.641 28.875 1 95.38 15 GLY B N 1
ATOM 1571 C CA . GLY B 1 15 ? -3.102 32.219 27.953 1 95.38 15 GLY B CA 1
ATOM 1572 C C . GLY B 1 15 ? -3.422 33.625 27.547 1 95.38 15 GLY B C 1
ATOM 1573 O O . GLY B 1 15 ? -2.52 34.469 27.391 1 95.38 15 GLY B O 1
ATOM 1574 N N . ILE B 1 16 ? -4.688 33.906 27.406 1 95.94 16 ILE B N 1
ATOM 1575 C CA . ILE B 1 16 ? -5.129 35.281 27.078 1 95.94 16 ILE B CA 1
ATOM 1576 C C . ILE B 1 16 ? -4.812 36.188 28.25 1 95.94 16 ILE B C 1
ATOM 1578 O O . ILE B 1 16 ? -4.305 37.312 28.047 1 95.94 16 ILE B O 1
ATOM 1582 N N . ALA B 1 17 ? -5.059 35.75 29.453 1 96.56 17 ALA B N 1
ATOM 1583 C CA . ALA B 1 17 ? -4.801 36.531 30.656 1 96.56 17 ALA B CA 1
ATOM 1584 C C . ALA B 1 17 ? -3.318 36.875 30.781 1 96.56 17 ALA B C 1
ATOM 1586 O O . ALA B 1 17 ? -2.959 38.031 31.062 1 96.56 17 ALA B O 1
ATOM 1587 N N . ALA B 1 18 ? -2.543 35.844 30.531 1 95.31 18 ALA B N 1
ATOM 1588 C CA . ALA B 1 18 ? -1.098 36.031 30.609 1 95.31 18 ALA B CA 1
ATOM 1589 C C . ALA B 1 18 ? -0.621 37.031 29.578 1 95.31 18 ALA B C 1
ATOM 1591 O O . ALA B 1 18 ? 0.281 37.844 29.844 1 95.31 18 ALA B O 1
ATOM 1592 N N . TYR B 1 19 ? -1.232 37.062 28.469 1 95.81 19 TYR B N 1
ATOM 1593 C CA . TYR B 1 19 ? -0.825 37.969 27.391 1 95.81 19 TYR B CA 1
ATOM 1594 C C . TYR B 1 19 ? -1.126 39.406 27.734 1 95.81 19 TYR B C 1
ATOM 1596 O O . TYR B 1 19 ? -0.304 40.281 27.5 1 95.81 19 TYR B O 1
ATOM 1604 N N . ILE B 1 20 ? -2.273 39.656 28.266 1 94.75 20 ILE B N 1
ATOM 1605 C CA . ILE B 1 20 ? -2.666 41.062 28.531 1 94.75 20 ILE B CA 1
ATOM 1606 C C . ILE B 1 20 ? -2.236 41.438 29.953 1 94.75 20 ILE B C 1
ATOM 1608 O O . ILE B 1 20 ? -2.4 42.594 30.359 1 94.75 20 ILE B O 1
ATOM 1612 N N . GLY B 1 21 ? -1.715 40.5 30.734 1 93.69 21 GLY B N 1
ATOM 1613 C CA . GLY B 1 21 ? -1.22 40.781 32.062 1 93.69 21 GLY B CA 1
ATOM 1614 C C . GLY B 1 21 ? -2.328 40.938 33.094 1 93.69 21 GLY B C 1
ATOM 1615 O O . GLY B 1 21 ? -2.258 41.844 33.938 1 93.69 21 GLY B O 1
ATOM 1616 N N . LYS B 1 22 ? -3.385 40.219 32.875 1 95.31 22 LYS B N 1
ATOM 1617 C CA . LYS B 1 22 ? -4.523 40.281 33.781 1 95.31 22 LYS B CA 1
ATOM 1618 C C . LYS B 1 22 ? -4.84 38.938 34.406 1 95.31 22 LYS B C 1
ATOM 1620 O O . LYS B 1 22 ? -4.207 37.938 34.031 1 95.31 22 LYS B O 1
ATOM 1625 N N . SER B 1 23 ? -5.723 38.938 35.281 1 94.81 23 SER B N 1
ATOM 1626 C CA . SER B 1 23 ? -6.113 37.688 35.938 1 94.81 23 SER B CA 1
ATOM 1627 C C . SER B 1 23 ? -7.039 36.875 35.031 1 94.81 23 SER B C 1
ATOM 1629 O O . SER B 1 23 ? -7.785 37.438 34.219 1 94.81 23 SER B O 1
ATOM 1631 N N . ILE B 1 24 ? -7.035 35.562 35.281 1 95.44 24 ILE B N 1
ATOM 1632 C CA . ILE B 1 24 ? -7.902 34.656 34.531 1 95.44 24 ILE B CA 1
ATOM 1633 C C . ILE B 1 24 ? -9.359 34.938 34.844 1 95.44 24 ILE B C 1
ATOM 1635 O O . ILE B 1 24 ? -10.234 34.844 34 1 95.44 24 ILE B O 1
ATOM 1639 N N . SER B 1 25 ? -9.617 35.375 36.031 1 94.69 25 SER B N 1
ATOM 1640 C CA . SER B 1 25 ? -10.977 35.688 36.438 1 94.69 25 SER B CA 1
ATOM 1641 C C . SER B 1 25 ? -11.547 36.844 35.625 1 94.69 25 SER B C 1
ATOM 1643 O O . SER B 1 25 ? -12.719 36.812 35.25 1 94.69 25 SER B O 1
ATOM 1645 N N . LEU B 1 26 ? -10.703 37.812 35.438 1 95.06 26 LEU B N 1
ATOM 1646 C CA . LEU B 1 26 ? -11.148 38.938 34.656 1 95.06 26 LEU B CA 1
ATOM 1647 C C . LEU B 1 26 ? -11.484 38.531 33.219 1 95.06 26 LEU B C 1
ATOM 1649 O O . LEU B 1 26 ? -12.547 38.875 32.688 1 95.06 26 LEU B O 1
ATOM 1653 N N . VAL B 1 27 ? -10.625 37.688 32.656 1 95.44 27 VAL B N 1
ATOM 1654 C CA . VAL B 1 27 ? -10.812 37.25 31.281 1 95.44 27 VAL B CA 1
ATOM 1655 C C . VAL B 1 27 ? -12.078 36.406 31.188 1 95.44 27 VAL B C 1
ATOM 1657 O O . VAL B 1 27 ? -12.883 36.562 30.266 1 95.44 27 VAL B O 1
ATOM 1660 N N . ASN B 1 28 ? -12.359 35.531 32.125 1 95.38 28 ASN B N 1
ATOM 1661 C CA . ASN B 1 28 ? -13.562 34.688 32.156 1 95.38 28 ASN B CA 1
ATOM 1662 C C . ASN B 1 28 ? -14.82 35.562 32.25 1 95.38 28 ASN B C 1
ATOM 1664 O O . ASN B 1 28 ? -15.82 35.312 31.578 1 95.38 28 ASN B O 1
ATOM 1668 N N . SER B 1 29 ? -14.703 36.562 33 1 94.81 29 SER B N 1
ATOM 1669 C CA . SER B 1 29 ? -15.836 37.469 33.188 1 94.81 29 SER B CA 1
ATOM 1670 C C . SER B 1 29 ? -16.172 38.219 31.906 1 94.81 29 SER B C 1
ATOM 1672 O O . SER B 1 29 ? -17.344 38.438 31.594 1 94.81 29 SER B O 1
ATOM 1674 N N . ILE B 1 30 ? -15.203 38.531 31.203 1 93.62 30 ILE B N 1
ATOM 1675 C CA . ILE B 1 30 ? -15.398 39.25 29.953 1 93.62 30 ILE B CA 1
ATOM 1676 C C . ILE B 1 30 ? -16 38.312 28.906 1 93.62 30 ILE B C 1
ATOM 1678 O O . ILE B 1 30 ? -16.891 38.719 28.156 1 93.62 30 ILE B O 1
ATOM 1682 N N . ILE B 1 31 ? -15.555 37.094 28.859 1 90.88 31 ILE B N 1
ATOM 1683 C CA . ILE B 1 31 ? -15.977 36.125 27.844 1 90.88 31 ILE B CA 1
ATOM 1684 C C . ILE B 1 31 ? -17.453 35.781 28.047 1 90.88 31 ILE B C 1
ATOM 1686 O O . ILE B 1 31 ? -18.188 35.562 27.078 1 90.88 31 ILE B O 1
ATOM 1690 N N . ILE B 1 32 ? -17.844 35.781 29.297 1 92.5 32 ILE B N 1
ATOM 1691 C CA . ILE B 1 32 ? -19.234 35.469 29.562 1 92.5 32 ILE B CA 1
ATOM 1692 C C . ILE B 1 32 ? -20.078 36.75 29.5 1 92.5 32 ILE B C 1
ATOM 1694 O O . ILE B 1 32 ? -21.297 36.688 29.672 1 92.5 32 ILE B O 1
ATOM 1698 N N . GLY B 1 33 ? -19.531 38.031 29.281 1 90 33 GLY B N 1
ATOM 1699 C CA . GLY B 1 33 ? -20.266 39.25 28.984 1 90 33 GLY B CA 1
ATOM 1700 C C . GLY B 1 33 ? -20.547 40.094 30.219 1 90 33 GLY B C 1
ATOM 1701 O O . GLY B 1 33 ? -21.438 40.938 30.203 1 90 33 GLY B O 1
ATOM 1702 N N . ARG B 1 34 ? -19.828 39.875 31.359 1 91.31 34 ARG B N 1
ATOM 1703 C CA . ARG B 1 34 ? -20.062 40.625 32.594 1 91.31 34 ARG B CA 1
ATOM 1704 C C . ARG B 1 34 ? -19.219 41.875 32.625 1 91.31 34 ARG B C 1
ATOM 1706 O O . ARG B 1 34 ? -19.531 42.812 33.375 1 91.31 34 ARG B O 1
ATOM 1713 N N . ARG B 1 35 ? -18.094 41.875 32 1 92.12 35 ARG B N 1
ATOM 1714 C CA . ARG B 1 35 ? -17.156 42.969 31.984 1 92.12 35 ARG B CA 1
ATOM 1715 C C . ARG B 1 35 ? -16.641 43.219 30.562 1 92.12 35 ARG B C 1
ATOM 1717 O O . ARG B 1 35 ? -16.938 42.438 29.656 1 92.12 35 ARG B O 1
ATOM 1724 N N . TYR B 1 36 ? -15.953 44.312 30.438 1 90.38 36 TYR B N 1
ATOM 1725 C CA . TYR B 1 36 ? -15.344 44.625 29.156 1 90.38 36 TYR B CA 1
ATOM 1726 C C . TYR B 1 36 ? -13.836 44.812 29.312 1 90.38 36 TYR B C 1
ATOM 1728 O O . TYR B 1 36 ? -13.344 45.125 30.391 1 90.38 36 TYR B O 1
ATOM 1736 N N . PHE B 1 37 ? -13.18 44.594 28.203 1 91.19 37 PHE B N 1
ATOM 1737 C CA . PHE B 1 37 ? -11.742 44.875 28.188 1 91.19 37 PHE B CA 1
ATOM 1738 C C . PHE B 1 37 ? -11.469 46.375 28.266 1 91.19 37 PHE B C 1
ATOM 1740 O O . PHE B 1 37 ? -12.195 47.156 27.672 1 91.19 37 PHE B O 1
ATOM 1747 N N . SER B 1 38 ? -10.359 46.656 29.031 1 93.62 38 SER B N 1
ATOM 1748 C CA . SER B 1 38 ? -9.891 48.031 28.922 1 93.62 38 SER B CA 1
ATOM 1749 C C . SER B 1 38 ? -9.367 48.344 27.531 1 93.62 38 SER B C 1
ATOM 1751 O O . SER B 1 38 ? -9.062 47.438 26.766 1 93.62 38 SER B O 1
ATOM 1753 N N . LEU B 1 39 ? -9.227 49.594 27.188 1 94.44 39 LEU B N 1
ATOM 1754 C CA . LEU B 1 39 ? -8.781 50 25.859 1 94.44 39 LEU B CA 1
ATOM 1755 C C . LEU B 1 39 ? -7.367 49.5 25.578 1 94.44 39 LEU B C 1
ATOM 1757 O O . LEU B 1 39 ? -7.102 48.938 24.516 1 94.44 39 LEU B O 1
ATOM 1761 N N . PRO B 1 40 ? -6.488 49.562 26.547 1 92.06 40 PRO B N 1
ATOM 1762 C CA . PRO B 1 40 ? -5.141 49.031 26.312 1 92.06 40 PRO B CA 1
ATOM 1763 C C . PRO B 1 40 ? -5.133 47.531 26.078 1 92.06 40 PRO B C 1
ATOM 1765 O O . PRO B 1 40 ? -4.41 47.031 25.203 1 92.06 40 PRO B O 1
ATOM 1768 N N . ASP B 1 41 ? -5.91 46.875 26.859 1 93.06 41 ASP B N 1
ATOM 1769 C CA . ASP B 1 41 ? -5.98 45.406 26.703 1 93.06 41 ASP B CA 1
ATOM 1770 C C . ASP B 1 41 ? -6.586 45.031 25.359 1 93.06 41 ASP B C 1
ATOM 1772 O O . ASP B 1 41 ? -6.09 44.125 24.688 1 93.06 41 ASP B O 1
ATOM 1776 N N . LEU B 1 42 ? -7.621 45.719 25.016 1 95.06 42 LEU B N 1
ATOM 1777 C CA . LEU B 1 42 ? -8.281 45.5 23.734 1 95.06 42 LEU B CA 1
ATOM 1778 C C . LEU B 1 42 ? -7.328 45.75 22.578 1 95.06 42 LEU B C 1
ATOM 1780 O O . LEU B 1 42 ? -7.305 45 21.594 1 95.06 42 LEU B O 1
ATOM 1784 N N . ASN B 1 43 ? -6.598 46.812 22.625 1 93.19 43 ASN B N 1
ATOM 1785 C CA . ASN B 1 43 ? -5.641 47.156 21.578 1 93.19 43 ASN B CA 1
ATOM 1786 C C . ASN B 1 43 ? -4.57 46.062 21.422 1 93.19 43 ASN B C 1
ATOM 1788 O O . ASN B 1 43 ? -4.172 45.75 20.312 1 93.19 43 ASN B O 1
ATOM 1792 N N . LYS B 1 44 ? -4.082 45.562 22.547 1 93.19 44 LYS B N 1
ATOM 1793 C CA . LYS B 1 44 ? -3.107 44.469 22.5 1 93.19 44 LYS B CA 1
ATOM 1794 C C . LYS B 1 44 ? -3.674 43.25 21.797 1 93.19 44 LYS B C 1
ATOM 1796 O O . LYS B 1 44 ? -3.014 42.656 20.938 1 93.19 44 LYS B O 1
ATOM 1801 N N . LEU B 1 45 ? -4.875 42.938 22.141 1 95.25 45 LEU B N 1
ATOM 1802 C CA . LEU B 1 45 ? -5.527 41.781 21.547 1 95.25 45 LEU B CA 1
ATOM 1803 C C . LEU B 1 45 ? -5.828 42 20.062 1 95.25 45 LEU B C 1
ATOM 1805 O O . LEU B 1 45 ? -5.672 41.094 19.25 1 95.25 45 LEU B O 1
ATOM 1809 N N . LEU B 1 46 ? -6.219 43.219 19.75 1 95.62 46 LEU B N 1
ATOM 1810 C CA . LEU B 1 46 ? -6.52 43.562 18.359 1 95.62 46 LEU B CA 1
ATOM 1811 C C . LEU B 1 46 ? -5.27 43.469 17.484 1 95.62 46 LEU B C 1
ATOM 1813 O O . LEU B 1 46 ? -5.34 43.031 16.344 1 95.62 46 LEU B O 1
ATOM 1817 N N . LYS B 1 47 ? -4.176 43.938 18 1 93.88 47 LYS B N 1
ATOM 1818 C CA . LYS B 1 47 ? -2.92 43.812 17.266 1 93.88 47 LYS B CA 1
ATOM 1819 C C . LYS B 1 47 ? -2.584 42.344 16.969 1 93.88 47 LYS B C 1
ATOM 1821 O O . LYS B 1 47 ? -2.201 42.031 15.852 1 93.88 47 LYS B O 1
ATOM 1826 N N . LEU B 1 48 ? -2.727 41.562 18.031 1 95.31 48 LEU B N 1
ATOM 1827 C CA . LEU B 1 48 ? -2.477 40.125 17.891 1 95.31 48 LEU B CA 1
ATOM 1828 C C . LEU B 1 48 ? -3.424 39.531 16.859 1 95.31 48 LEU B C 1
ATOM 1830 O O . LEU B 1 48 ? -2.994 38.781 15.984 1 95.31 48 LEU B O 1
ATOM 1834 N N . TYR B 1 49 ? -4.645 39.844 16.859 1 96.44 49 TYR B N 1
ATOM 1835 C CA . TYR B 1 49 ? -5.668 39.344 15.961 1 96.44 49 TYR B CA 1
ATOM 1836 C C . TYR B 1 49 ? -5.422 39.781 14.531 1 96.44 49 TYR B C 1
ATOM 1838 O O . TYR B 1 49 ? -5.508 39 13.594 1 96.44 49 TYR B O 1
ATOM 1846 N N . LYS B 1 50 ? -5.152 41.062 14.398 1 95.62 50 LYS B N 1
ATOM 1847 C CA . LYS B 1 50 ? -4.91 41.625 13.062 1 95.62 50 LYS B CA 1
ATOM 1848 C C . LYS B 1 50 ? -3.703 40.969 12.406 1 95.62 50 LYS B C 1
ATOM 1850 O O . LYS B 1 50 ? -3.66 40.812 11.188 1 95.62 50 LYS B O 1
ATOM 1855 N N . SER B 1 51 ? -2.756 40.562 13.211 1 95.56 51 SER B N 1
ATOM 1856 C CA . SER B 1 51 ? -1.543 39.938 12.695 1 95.56 51 SER B CA 1
ATOM 1857 C C . SER B 1 51 ? -1.839 38.562 12.117 1 95.56 51 SER B C 1
ATOM 1859 O O . SER B 1 51 ? -1.035 38 11.359 1 95.56 51 SER B O 1
ATOM 1861 N N . LEU B 1 52 ? -2.938 38 12.469 1 96.06 52 LEU B N 1
ATOM 1862 C CA . LEU B 1 52 ? -3.322 36.688 11.938 1 96.06 52 LEU B CA 1
ATOM 1863 C C . LEU B 1 52 ? -3.729 36.781 10.477 1 96.06 52 LEU B C 1
ATOM 1865 O O . LEU B 1 52 ? -3.725 35.812 9.75 1 96.06 52 LEU B O 1
ATOM 1869 N N . GLN B 1 53 ? -4.16 38 10.008 1 95 53 GLN B N 1
ATOM 1870 C CA . GLN B 1 53 ? -4.555 38.25 8.625 1 95 53 GLN B CA 1
ATOM 1871 C C . GLN B 1 53 ? -5.57 37.219 8.148 1 95 53 GLN B C 1
ATOM 1873 O O . GLN B 1 53 ? -5.379 36.562 7.105 1 95 53 GLN B O 1
ATOM 1878 N N . MET B 1 54 ? -6.633 37.156 8.828 1 94.06 54 MET B N 1
ATOM 1879 C CA . MET B 1 54 ? -7.652 36.125 8.594 1 94.06 54 MET B CA 1
ATOM 1880 C C . MET B 1 54 ? -8.242 36.25 7.191 1 94.06 54 MET B C 1
ATOM 1882 O O . MET B 1 54 ? -8.836 35.312 6.672 1 94.06 54 MET B O 1
ATOM 1886 N N . GLU B 1 55 ? -8.07 37.375 6.609 1 92.81 55 GLU B N 1
ATOM 1887 C CA . GLU B 1 55 ? -8.617 37.625 5.281 1 92.81 55 GLU B CA 1
ATOM 1888 C C . GLU B 1 55 ? -7.762 36.969 4.195 1 92.81 55 GLU B C 1
ATOM 1890 O O . GLU B 1 55 ? -8.203 36.812 3.057 1 92.81 55 GLU B O 1
ATOM 1895 N N . LYS B 1 56 ? -6.539 36.656 4.527 1 94.31 56 LYS B N 1
ATOM 1896 C CA . LYS B 1 56 ? -5.621 36.031 3.58 1 94.31 56 LYS B CA 1
ATOM 1897 C C . LYS B 1 56 ? -5.539 34.531 3.807 1 94.31 56 LYS B C 1
ATOM 1899 O O . LYS B 1 56 ? -5.637 34.062 4.941 1 94.31 56 LYS B O 1
ATOM 1904 N N . GLY B 1 57 ? -5.352 33.906 2.721 1 92.69 57 GLY B N 1
ATOM 1905 C CA . GLY B 1 57 ? -5.086 32.5 2.836 1 92.69 57 GLY B CA 1
ATOM 1906 C C . GLY B 1 57 ? -3.725 32.188 3.434 1 92.69 57 GLY B C 1
ATOM 1907 O O . GLY B 1 57 ? -2.811 33 3.369 1 92.69 57 GLY B O 1
ATOM 1908 N N . ILE B 1 58 ? -3.65 30.953 4.023 1 92.44 58 ILE B N 1
ATOM 1909 C CA . ILE B 1 58 ? -2.438 30.547 4.727 1 92.44 58 ILE B CA 1
ATOM 1910 C C . ILE B 1 58 ? -1.258 30.547 3.758 1 92.44 58 ILE B C 1
ATOM 1912 O O . ILE B 1 58 ? -0.126 30.844 4.141 1 92.44 58 ILE B O 1
ATOM 1916 N N . LEU B 1 59 ? -1.499 30.219 2.549 1 90.44 59 LEU B N 1
ATOM 1917 C CA . LEU B 1 59 ? -0.437 30.094 1.556 1 90.44 59 LEU B CA 1
ATOM 1918 C C . LEU B 1 59 ? -0.065 31.469 0.986 1 90.44 59 LEU B C 1
ATOM 1920 O O . LEU B 1 59 ? 0.789 31.562 0.102 1 90.44 59 LEU B O 1
ATOM 1924 N N . GLU B 1 60 ? -0.628 32.531 1.449 1 93.12 60 GLU B N 1
ATOM 1925 C CA . GLU B 1 60 ? -0.299 33.875 1.028 1 93.12 60 GLU B CA 1
ATOM 1926 C C . GLU B 1 60 ? 0.595 34.562 2.051 1 93.12 60 GLU B C 1
ATOM 1928 O O . GLU B 1 60 ? 1.132 35.656 1.785 1 93.12 60 GLU B O 1
ATOM 1933 N N . LEU B 1 61 ? 0.679 33.938 3.125 1 94.88 61 LEU B N 1
ATOM 1934 C CA . LEU B 1 61 ? 1.482 34.531 4.195 1 94.88 61 LEU B CA 1
ATOM 1935 C C . LEU B 1 61 ? 2.951 34.156 4.039 1 94.88 61 LEU B C 1
ATOM 1937 O O . LEU B 1 61 ? 3.307 32.969 4.145 1 94.88 61 LEU B O 1
ATOM 1941 N N . PRO B 1 62 ? 3.801 35.062 3.879 1 93.44 62 PRO B N 1
ATOM 1942 C CA . PRO B 1 62 ? 5.203 34.812 3.566 1 93.44 62 PRO B CA 1
ATOM 1943 C C . PRO B 1 62 ? 5.895 33.969 4.645 1 93.44 62 PRO B C 1
ATOM 1945 O O . PRO B 1 62 ? 6.668 33.062 4.324 1 93.44 62 PRO B O 1
ATOM 1948 N N . GLU B 1 63 ? 5.637 34.25 5.902 1 92.88 63 GLU B N 1
ATOM 1949 C CA . GLU B 1 63 ? 6.289 33.531 6.984 1 92.88 63 GLU B CA 1
ATOM 1950 C C . GLU B 1 63 ? 5.863 32.062 6.992 1 92.88 63 GLU B C 1
ATOM 1952 O O . GLU B 1 63 ? 6.668 31.188 7.305 1 92.88 63 GLU B O 1
ATOM 1957 N N . VAL B 1 64 ? 4.691 31.906 6.648 1 94 64 VAL B N 1
ATOM 1958 C CA . VAL B 1 64 ? 4.164 30.547 6.609 1 94 64 VAL B CA 1
ATOM 1959 C C . VAL B 1 64 ? 4.766 29.797 5.422 1 94 64 VAL B C 1
ATOM 1961 O O . VAL B 1 64 ? 5.148 28.625 5.547 1 94 64 VAL B O 1
ATOM 1964 N N . ILE B 1 65 ? 4.828 30.422 4.285 1 94 65 ILE B N 1
ATOM 1965 C CA . ILE B 1 65 ? 5.418 29.828 3.092 1 94 65 ILE B CA 1
ATOM 1966 C C . ILE B 1 65 ? 6.855 29.406 3.387 1 94 65 ILE B C 1
ATOM 1968 O O . ILE B 1 65 ? 7.273 28.312 3.014 1 94 65 ILE B O 1
ATOM 1972 N N . ALA B 1 66 ? 7.574 30.266 4.086 1 93.94 66 ALA B N 1
ATOM 1973 C CA . ALA B 1 66 ? 8.961 29.953 4.438 1 93.94 66 ALA B CA 1
ATOM 1974 C C . ALA B 1 66 ? 9.039 28.719 5.32 1 93.94 66 ALA B C 1
ATOM 1976 O O . ALA B 1 66 ? 9.93 27.875 5.148 1 93.94 66 ALA B O 1
ATOM 1977 N N . LEU B 1 67 ? 8.133 28.594 6.234 1 93 67 LEU B N 1
ATOM 1978 C CA . LEU B 1 67 ? 8.102 27.438 7.137 1 93 67 LEU B CA 1
ATOM 1979 C C . LEU B 1 67 ? 7.797 26.156 6.371 1 93 67 LEU B C 1
ATOM 1981 O O . LEU B 1 67 ? 8.43 25.125 6.602 1 93 67 LEU B O 1
ATOM 1985 N N . ILE B 1 68 ? 6.848 26.266 5.504 1 92.81 68 ILE B N 1
ATOM 1986 C CA . ILE B 1 68 ? 6.441 25.125 4.703 1 92.81 68 ILE B CA 1
ATOM 1987 C C . ILE B 1 68 ? 7.59 24.688 3.795 1 92.81 68 ILE B C 1
ATOM 1989 O O . ILE B 1 68 ? 7.887 23.5 3.68 1 92.81 68 ILE B O 1
ATOM 1993 N N . ASP B 1 69 ? 8.242 25.609 3.182 1 91.94 69 ASP B N 1
ATOM 1994 C CA . ASP B 1 69 ? 9.352 25.312 2.283 1 91.94 69 ASP B CA 1
ATOM 1995 C C . ASP B 1 69 ? 10.5 24.641 3.033 1 91.94 69 ASP B C 1
ATOM 1997 O O . ASP B 1 69 ? 11.117 23.703 2.525 1 91.94 69 ASP B O 1
ATOM 2001 N N . LYS B 1 70 ? 10.688 25.109 4.16 1 92.25 70 LYS B N 1
ATOM 2002 C CA . LYS B 1 70 ? 11.734 24.5 4.973 1 92.25 70 LYS B CA 1
ATOM 2003 C C . LYS B 1 70 ? 11.406 23.047 5.289 1 92.25 70 LYS B C 1
ATOM 2005 O O . LYS B 1 70 ? 12.297 22.188 5.277 1 92.25 70 LYS B O 1
ATOM 2010 N N . GLU B 1 71 ? 10.188 22.828 5.602 1 92.19 71 GLU B N 1
ATOM 2011 C CA . GLU B 1 71 ? 9.766 21.469 5.875 1 92.19 71 GLU B CA 1
ATOM 2012 C C . GLU B 1 71 ? 9.93 20.578 4.641 1 92.19 71 GLU B C 1
ATOM 2014 O O . GLU B 1 71 ? 10.375 19.438 4.746 1 92.19 71 GLU B O 1
ATOM 2019 N N . LYS B 1 72 ? 9.531 21.109 3.516 1 91.44 72 LYS B N 1
ATOM 2020 C CA . LYS B 1 72 ? 9.633 20.359 2.264 1 91.44 72 LYS B CA 1
ATOM 2021 C C . LYS B 1 72 ? 11.094 20.031 1.944 1 91.44 72 LYS B C 1
ATOM 2023 O O . LYS B 1 72 ? 11.406 18.922 1.543 1 91.44 72 LYS B O 1
ATOM 2028 N N . GLU B 1 73 ? 11.922 20.969 2.145 1 92.19 73 GLU B N 1
ATOM 2029 C CA . GLU B 1 73 ? 13.352 20.781 1.889 1 92.19 73 GLU B CA 1
ATOM 2030 C C . GLU B 1 73 ? 13.938 19.719 2.809 1 92.19 73 GLU B C 1
ATOM 2032 O O . GLU B 1 73 ? 14.727 18.875 2.371 1 92.19 73 GLU B O 1
ATOM 2037 N N . SER B 1 74 ? 13.484 19.766 3.951 1 92.12 74 SER B N 1
ATOM 2038 C CA . SER B 1 74 ? 14.008 18.828 4.93 1 92.12 74 SER B CA 1
ATOM 2039 C C . SER B 1 74 ? 13.508 17.406 4.652 1 92.12 74 SER B C 1
ATOM 2041 O O . SER B 1 74 ? 14.117 16.438 5.086 1 92.12 74 SER B O 1
ATOM 2043 N N . ALA B 1 75 ? 12.43 17.312 3.994 1 93.44 75 ALA B N 1
ATOM 2044 C CA . ALA B 1 75 ? 11.82 16.016 3.721 1 93.44 75 ALA B CA 1
ATOM 2045 C C . ALA B 1 75 ? 12.414 15.383 2.469 1 93.44 75 ALA B C 1
ATOM 2047 O O . ALA B 1 75 ? 12.266 14.18 2.24 1 93.44 75 ALA B O 1
ATOM 2048 N N . LEU B 1 76 ? 13.094 16.125 1.666 1 93.69 76 LEU B N 1
ATOM 2049 C CA . LEU B 1 76 ? 13.516 15.695 0.337 1 93.69 76 LEU B CA 1
ATOM 2050 C C . LEU B 1 76 ? 14.438 14.484 0.421 1 93.69 76 LEU B C 1
ATOM 2052 O O . LEU B 1 76 ? 14.242 13.5 -0.3 1 93.69 76 LEU B O 1
ATOM 2056 N N . PRO B 1 77 ? 15.43 14.492 1.257 1 94.19 77 PRO B N 1
ATOM 2057 C CA . PRO B 1 77 ? 16.281 13.305 1.352 1 94.19 77 PRO B CA 1
ATOM 2058 C C . PRO B 1 77 ? 15.5 12.039 1.718 1 94.19 77 PRO B C 1
ATOM 2060 O O . PRO B 1 77 ? 15.758 10.969 1.165 1 94.19 77 PRO B O 1
ATOM 2063 N N . TRP B 1 78 ? 14.641 12.172 2.629 1 94.75 78 TRP B N 1
ATOM 2064 C CA . TRP B 1 78 ? 13.805 11.039 3.033 1 94.75 78 TRP B CA 1
ATOM 2065 C C . TRP B 1 78 ? 12.938 10.562 1.873 1 94.75 78 TRP B C 1
ATOM 2067 O O . TRP B 1 78 ? 12.797 9.359 1.655 1 94.75 78 TRP B O 1
ATOM 2077 N N . VAL B 1 79 ? 12.383 11.469 1.118 1 96 79 VAL B N 1
ATOM 2078 C CA . VAL B 1 79 ? 11.547 11.141 -0.03 1 96 79 VAL B CA 1
ATOM 2079 C C . VAL B 1 79 ? 12.359 10.375 -1.064 1 96 79 VAL B C 1
ATOM 2081 O O . VAL B 1 79 ? 11.914 9.352 -1.59 1 96 79 VAL B O 1
ATOM 2084 N N . LYS B 1 80 ? 13.523 10.828 -1.307 1 95.56 80 LYS B N 1
ATOM 2085 C CA . LYS B 1 80 ? 14.398 10.172 -2.266 1 95.56 80 LYS B CA 1
ATOM 2086 C C . LYS B 1 80 ? 14.742 8.758 -1.811 1 95.56 80 LYS B C 1
ATOM 2088 O O . LYS B 1 80 ? 14.781 7.828 -2.623 1 95.56 80 LYS B O 1
ATOM 2093 N N . GLN B 1 81 ? 14.984 8.664 -0.59 1 96.94 81 GLN B N 1
ATOM 2094 C CA . GLN B 1 81 ? 15.266 7.348 -0.029 1 96.94 81 GLN B CA 1
ATOM 2095 C C . GLN B 1 81 ? 14.055 6.422 -0.175 1 96.94 81 GLN B C 1
ATOM 2097 O O . GLN B 1 81 ? 14.203 5.25 -0.522 1 96.94 81 GLN B O 1
ATOM 2102 N N . GLN B 1 82 ? 12.891 6.945 0.087 1 97.12 82 GLN B N 1
ATOM 2103 C CA . GLN B 1 82 ? 11.672 6.164 -0.079 1 97.12 82 GLN B CA 1
ATOM 2104 C C . GLN B 1 82 ? 11.508 5.691 -1.521 1 97.12 82 GLN B C 1
ATOM 2106 O O . GLN B 1 82 ? 11.109 4.555 -1.765 1 97.12 82 GLN B O 1
ATOM 2111 N N . ILE B 1 83 ? 11.82 6.539 -2.406 1 97.81 83 ILE B N 1
ATOM 2112 C CA . ILE B 1 83 ? 11.703 6.184 -3.818 1 97.81 83 ILE B CA 1
ATOM 2113 C C . ILE B 1 83 ? 12.625 5.008 -4.133 1 97.81 83 ILE B C 1
ATOM 2115 O O . ILE B 1 83 ? 12.203 4.039 -4.77 1 97.81 83 ILE B O 1
ATOM 2119 N N . LYS B 1 84 ? 13.828 5.082 -3.691 1 97.94 84 LYS B N 1
ATOM 2120 C CA . LYS B 1 84 ? 14.797 4.02 -3.939 1 97.94 84 LYS B CA 1
ATOM 2121 C C . LYS B 1 84 ? 14.328 2.697 -3.332 1 97.94 84 LYS B C 1
ATOM 2123 O O . LYS B 1 84 ? 14.359 1.658 -3.994 1 97.94 84 LYS B O 1
ATOM 2128 N N . GLU B 1 85 ? 13.891 2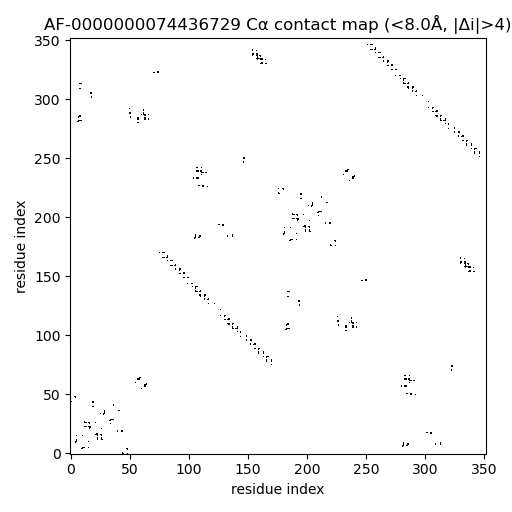.736 -2.16 1 98.06 85 GLU B N 1
ATOM 2129 C CA . GLU B 1 85 ? 13.453 1.545 -1.44 1 98.06 85 GLU B CA 1
ATOM 2130 C C . GLU B 1 85 ? 12.227 0.92 -2.104 1 98.06 85 GLU B C 1
ATOM 2132 O O . GLU B 1 85 ? 12.164 -0.296 -2.291 1 98.06 85 GLU B O 1
ATOM 2137 N N . LYS B 1 86 ? 11.336 1.737 -2.455 1 98.19 86 LYS B N 1
ATOM 2138 C CA . LYS B 1 86 ? 10.102 1.241 -3.045 1 98.19 86 LYS B CA 1
ATOM 2139 C C . LYS B 1 86 ? 10.336 0.708 -4.453 1 98.19 86 LYS B C 1
ATOM 2141 O O . LYS B 1 86 ? 9.688 -0.255 -4.875 1 98.19 86 LYS B O 1
ATOM 2146 N N . LYS B 1 87 ? 11.266 1.291 -5.176 1 98.44 87 LYS B N 1
ATOM 2147 C CA . LYS B 1 87 ? 11.656 0.751 -6.477 1 98.44 87 LYS B CA 1
ATOM 2148 C C . LYS B 1 87 ? 12.234 -0.655 -6.34 1 98.44 87 LYS B C 1
ATOM 2150 O O . LYS B 1 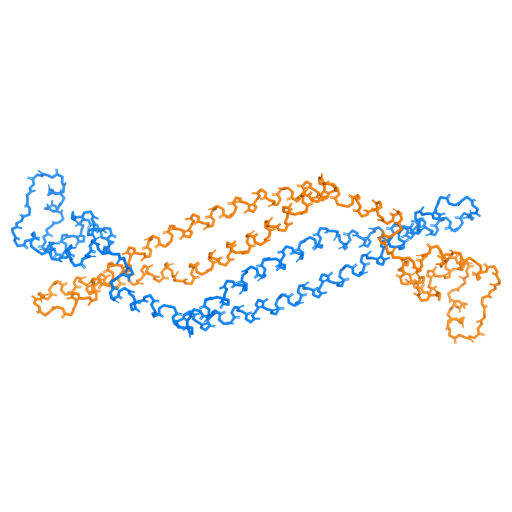87 ? 11.883 -1.554 -7.105 1 98.44 87 LYS B O 1
ATOM 2155 N N . ARG B 1 88 ? 13.078 -0.732 -5.41 1 98.56 88 ARG B N 1
ATOM 2156 C CA . ARG B 1 88 ? 13.672 -2.041 -5.16 1 98.56 88 ARG B CA 1
ATOM 2157 C C . ARG B 1 88 ? 12.609 -3.061 -4.766 1 98.56 88 ARG B C 1
ATOM 2159 O O . ARG B 1 88 ? 12.594 -4.18 -5.277 1 98.56 88 ARG B O 1
ATOM 2166 N N . ALA B 1 89 ? 11.75 -2.715 -3.889 1 98.56 89 ALA B N 1
ATOM 2167 C CA . ALA B 1 89 ? 10.664 -3.59 -3.457 1 98.56 89 ALA B CA 1
ATOM 2168 C C . ALA B 1 89 ? 9.781 -3.996 -4.637 1 98.56 89 ALA B C 1
ATOM 2170 O O . ALA B 1 89 ? 9.352 -5.148 -4.727 1 98.56 89 ALA B O 1
ATOM 2171 N N . LEU B 1 90 ? 9.555 -3.041 -5.48 1 98.69 90 LEU B N 1
ATOM 2172 C CA . LEU B 1 90 ? 8.727 -3.299 -6.652 1 98.69 90 LEU B CA 1
ATOM 2173 C C . LEU B 1 90 ? 9.367 -4.355 -7.547 1 98.69 90 LEU B C 1
ATOM 2175 O O . LEU B 1 90 ? 8.688 -5.277 -8.008 1 98.69 90 LEU B O 1
ATOM 2179 N N . ILE B 1 91 ? 10.594 -4.25 -7.789 1 98.56 91 ILE B N 1
ATOM 2180 C CA . ILE B 1 91 ? 11.32 -5.195 -8.625 1 98.56 91 ILE B CA 1
ATOM 2181 C C . ILE B 1 91 ? 11.266 -6.586 -8.008 1 98.56 91 ILE B C 1
ATOM 2183 O O . ILE B 1 91 ? 10.977 -7.57 -8.695 1 98.56 91 ILE B O 1
ATOM 2187 N N . ILE B 1 92 ? 11.469 -6.637 -6.75 1 98.56 92 ILE B N 1
ATOM 2188 C CA . ILE B 1 92 ? 11.461 -7.91 -6.035 1 98.56 92 ILE B CA 1
ATOM 2189 C C . ILE B 1 92 ? 10.07 -8.539 -6.117 1 98.56 92 ILE B C 1
ATOM 2191 O O . ILE B 1 92 ? 9.938 -9.734 -6.398 1 98.56 92 ILE B O 1
ATOM 2195 N N . CYS 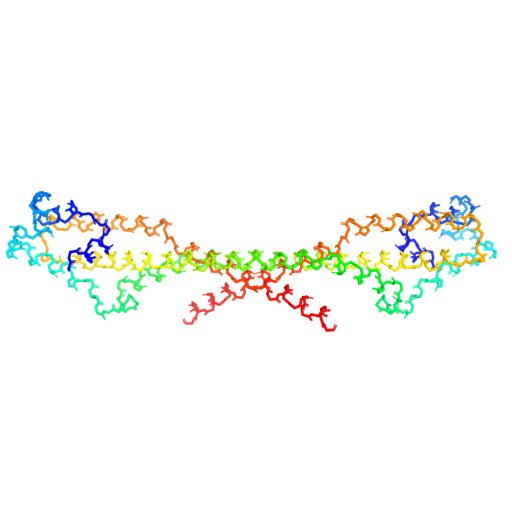B 1 93 ? 9.094 -7.742 -5.902 1 98.44 93 CYS B N 1
ATOM 2196 C CA . CYS B 1 93 ? 7.719 -8.227 -5.941 1 98.44 93 CYS B CA 1
ATOM 2197 C C . CYS B 1 93 ? 7.367 -8.75 -7.328 1 98.44 93 CYS B C 1
ATOM 2199 O O . CYS B 1 93 ? 6.766 -9.82 -7.461 1 98.44 93 CYS B O 1
ATOM 2201 N N . LYS B 1 94 ? 7.75 -8.031 -8.312 1 98.5 94 LYS B N 1
ATOM 2202 C CA . LYS B 1 94 ? 7.477 -8.438 -9.688 1 98.5 94 LYS B CA 1
ATOM 2203 C C . LYS B 1 94 ? 8.156 -9.766 -10.016 1 98.5 94 LYS B C 1
ATOM 2205 O O . LYS B 1 94 ? 7.543 -10.648 -10.617 1 98.5 94 LYS B O 1
ATOM 2210 N N . ASN B 1 95 ? 9.359 -9.852 -9.578 1 98.56 95 ASN B N 1
ATOM 2211 C CA . ASN B 1 95 ? 10.109 -11.078 -9.844 1 98.56 95 ASN B CA 1
ATOM 2212 C C . ASN B 1 95 ? 9.516 -12.266 -9.094 1 98.56 95 ASN B C 1
ATOM 2214 O O . ASN B 1 95 ? 9.406 -13.367 -9.648 1 98.56 95 ASN B O 1
ATOM 2218 N N . THR B 1 96 ? 9.18 -12.062 -7.887 1 98.31 96 THR B N 1
ATOM 2219 C CA . THR B 1 96 ? 8.578 -13.125 -7.082 1 98.31 96 THR B CA 1
ATOM 2220 C C . THR B 1 96 ? 7.258 -13.578 -7.691 1 98.31 96 THR B C 1
ATOM 2222 O O . THR B 1 96 ? 6.98 -14.773 -7.766 1 98.31 96 THR B O 1
ATOM 2225 N N . LEU B 1 97 ? 6.457 -12.617 -8.102 1 98.38 97 LEU B N 1
ATOM 2226 C CA . LEU B 1 97 ? 5.18 -12.938 -8.734 1 98.38 97 LEU B CA 1
ATOM 2227 C C . LEU B 1 97 ? 5.395 -13.758 -10.008 1 98.38 97 LEU B C 1
ATOM 2229 O O . LEU B 1 97 ? 4.703 -14.75 -10.234 1 98.38 97 LEU B O 1
ATOM 2233 N N . LYS B 1 98 ? 6.332 -13.359 -10.82 1 98.06 98 LYS B N 1
ATOM 2234 C CA . LYS B 1 98 ? 6.625 -14.078 -12.055 1 98.06 98 LYS B CA 1
ATOM 2235 C C . LYS B 1 98 ? 7.016 -15.523 -11.773 1 98.06 98 LYS B C 1
ATOM 2237 O O . LYS B 1 98 ? 6.543 -16.438 -12.445 1 98.06 98 LYS B O 1
ATOM 2242 N N . LYS B 1 99 ? 7.828 -15.695 -10.812 1 97.69 99 LYS B N 1
ATOM 2243 C CA . LYS B 1 99 ? 8.258 -17.031 -10.438 1 97.69 99 LYS B CA 1
ATOM 2244 C C . LYS B 1 99 ? 7.086 -17.875 -9.945 1 97.69 99 LYS B C 1
ATOM 2246 O O . LYS B 1 99 ? 6.961 -19.047 -10.305 1 97.69 99 LYS B O 1
ATOM 2251 N N . LEU B 1 100 ? 6.297 -17.266 -9.133 1 97.88 100 LEU B N 1
ATOM 2252 C CA . LEU B 1 100 ? 5.109 -17.938 -8.625 1 97.88 100 LEU B CA 1
ATOM 2253 C C . LEU B 1 100 ? 4.191 -18.359 -9.766 1 97.88 100 LEU B C 1
ATOM 2255 O O . LEU B 1 100 ? 3.73 -19.5 -9.812 1 97.88 100 LEU B O 1
ATOM 2259 N N . GLN B 1 101 ? 3.982 -17.484 -10.688 1 96.75 101 GLN B N 1
ATOM 2260 C CA . GLN B 1 101 ? 3.105 -17.75 -11.82 1 96.75 101 GLN B CA 1
ATOM 2261 C C . GLN B 1 101 ? 3.672 -18.859 -12.703 1 96.75 101 GLN B C 1
ATOM 2263 O O . GLN B 1 101 ? 2.924 -19.703 -13.203 1 96.75 101 GLN B O 1
ATOM 2268 N N . LEU B 1 102 ? 4.93 -18.828 -12.891 1 96.06 102 LEU B N 1
ATOM 2269 C CA . LEU B 1 102 ? 5.57 -19.859 -13.688 1 96.06 102 LEU B CA 1
ATOM 2270 C C . LEU B 1 102 ? 5.414 -21.234 -13.023 1 96.06 102 LEU B C 1
ATOM 2272 O O . LEU B 1 102 ? 5.078 -22.219 -13.695 1 96.06 102 LEU B O 1
ATOM 2276 N N . ARG B 1 103 ? 5.617 -21.281 -11.773 1 95.88 103 ARG B N 1
ATOM 2277 C CA . ARG B 1 103 ? 5.469 -22.547 -11.047 1 95.88 103 ARG B CA 1
ATOM 2278 C C . ARG B 1 103 ? 4.031 -23.047 -11.117 1 95.88 103 ARG B C 1
ATOM 2280 O O . ARG B 1 103 ? 3.797 -24.234 -11.359 1 95.88 103 ARG B O 1
ATOM 2287 N N . ARG B 1 104 ? 3.143 -22.172 -10.93 1 96.69 104 ARG B N 1
ATOM 2288 C CA . ARG B 1 104 ? 1.735 -22.547 -10.961 1 96.69 104 ARG B CA 1
ATOM 2289 C C . ARG B 1 104 ? 1.348 -23.094 -12.336 1 96.69 104 ARG B C 1
ATOM 2291 O O . ARG B 1 104 ? 0.601 -24.062 -12.438 1 96.69 104 ARG B O 1
ATOM 2298 N N . LYS B 1 105 ? 1.852 -22.453 -13.406 1 95.62 105 LYS B N 1
ATOM 2299 C CA . LYS B 1 105 ? 1.562 -22.922 -14.758 1 95.62 105 LYS B CA 1
ATOM 2300 C C . LYS B 1 105 ? 2.029 -24.359 -14.961 1 95.62 105 LYS B C 1
ATOM 2302 O O . LYS B 1 105 ? 1.321 -25.172 -15.57 1 95.62 105 LYS B O 1
ATOM 2307 N N . VAL B 1 106 ? 3.158 -24.594 -14.375 1 96.38 106 VAL B N 1
ATOM 2308 C CA . VAL B 1 106 ? 3.729 -25.938 -14.484 1 96.38 106 VAL B CA 1
ATOM 2309 C C . VAL B 1 106 ? 2.836 -26.938 -13.758 1 96.38 106 VAL B C 1
ATOM 2311 O O . VAL B 1 106 ? 2.447 -27.953 -14.328 1 96.38 106 VAL B O 1
ATOM 2314 N N . TRP B 1 107 ? 2.467 -26.641 -12.562 1 96.56 107 TRP B N 1
ATOM 2315 C CA . TRP B 1 107 ? 1.647 -27.531 -11.758 1 96.56 107 TRP B CA 1
ATOM 2316 C C . TRP B 1 107 ? 0.265 -27.719 -12.383 1 96.56 107 TRP B C 1
ATOM 2318 O O . TRP B 1 107 ? -0.271 -28.828 -12.406 1 96.56 107 TRP B O 1
ATOM 2328 N N . LEU B 1 108 ? -0.272 -26.656 -12.914 1 97.25 108 LEU B N 1
ATOM 2329 C CA . LEU B 1 108 ? -1.602 -26.703 -13.508 1 97.25 108 LEU B CA 1
ATOM 2330 C C . LEU B 1 108 ? -1.615 -27.625 -14.734 1 97.25 108 LEU B C 1
ATOM 2332 O O . LEU B 1 108 ? -2.549 -28.406 -14.914 1 97.25 108 LEU B O 1
ATOM 2336 N N . ARG B 1 109 ? -0.617 -27.516 -15.539 1 97.31 109 ARG B N 1
ATOM 2337 C CA . ARG B 1 109 ? -0.551 -28.375 -16.719 1 97.31 109 ARG B CA 1
ATOM 2338 C C . ARG B 1 109 ? -0.463 -29.844 -16.312 1 97.31 109 ARG B C 1
ATOM 2340 O O . ARG B 1 109 ? -1.201 -30.688 -16.844 1 97.31 109 ARG B O 1
ATOM 2347 N N . GLY B 1 110 ? 0.466 -30.156 -15.367 1 97.56 110 GLY B N 1
ATOM 2348 C CA . GLY B 1 110 ? 0.566 -31.516 -14.875 1 97.56 110 GLY B CA 1
ATOM 2349 C C . GLY B 1 110 ? -0.727 -32.031 -14.273 1 97.56 110 GLY B C 1
ATOM 2350 O O . GLY B 1 110 ? -1.138 -33.156 -14.539 1 97.56 110 GLY B O 1
ATOM 2351 N N . LEU B 1 111 ? -1.321 -31.234 -13.484 1 97.31 111 LEU B N 1
ATOM 2352 C CA . LEU B 1 111 ? -2.58 -31.594 -12.844 1 97.31 111 LEU B CA 1
ATOM 2353 C C . LEU B 1 111 ? -3.67 -31.828 -13.875 1 97.31 111 LEU B C 1
ATOM 2355 O O . LEU B 1 111 ? -4.457 -32.781 -13.75 1 97.31 111 LEU B O 1
ATOM 2359 N N . GLY B 1 112 ? -3.746 -30.922 -14.867 1 96 112 GLY B N 1
ATOM 2360 C CA . GLY B 1 112 ? -4.691 -31.125 -15.953 1 96 112 GLY B CA 1
ATOM 2361 C C . GLY B 1 112 ? -4.531 -32.469 -16.656 1 96 112 GLY B C 1
ATOM 2362 O O . GLY B 1 112 ? -5.52 -33.156 -16.906 1 96 112 GLY B O 1
ATOM 2363 N N . VAL B 1 113 ? -3.342 -32.875 -16.891 1 96.69 113 VAL B N 1
ATOM 2364 C CA . VAL B 1 113 ? -3.051 -34.156 -17.547 1 96.69 113 VAL B CA 1
ATOM 2365 C C . VAL B 1 113 ? -3.496 -35.312 -16.656 1 96.69 113 VAL B C 1
ATOM 2367 O O . VAL B 1 113 ? -4.113 -36.25 -17.125 1 96.69 113 VAL B O 1
ATOM 2370 N N . CYS B 1 114 ? -3.174 -35.219 -15.367 1 97.06 114 CYS B N 1
ATOM 2371 C CA . CYS B 1 114 ? -3.611 -36.25 -14.445 1 97.06 114 CYS B CA 1
ATOM 2372 C C . CYS B 1 114 ? -5.125 -36.406 -14.477 1 97.06 114 CYS B C 1
ATOM 2374 O O . CYS B 1 114 ? -5.641 -37.531 -14.523 1 97.06 114 CYS B O 1
ATOM 2376 N N . THR B 1 115 ? -5.789 -35.312 -14.508 1 94.44 115 THR B N 1
ATOM 2377 C CA . THR B 1 115 ? -7.25 -35.344 -14.516 1 94.44 115 THR B CA 1
ATOM 2378 C C . THR B 1 115 ? -7.777 -35.969 -15.805 1 94.44 115 THR B C 1
ATOM 2380 O O . THR B 1 115 ? -8.695 -36.781 -15.766 1 94.44 115 THR B O 1
ATOM 2383 N N . THR B 1 116 ? -7.188 -35.656 -16.922 1 94.06 116 THR B N 1
ATOM 2384 C CA . THR B 1 116 ? -7.613 -36.156 -18.219 1 94.06 116 THR B CA 1
ATOM 2385 C C . THR B 1 116 ? -7.336 -37.656 -18.328 1 94.06 116 THR B C 1
ATOM 2387 O O . THR B 1 116 ? -8.211 -38.438 -18.734 1 94.06 116 THR B O 1
ATOM 2390 N N . LEU B 1 117 ? -6.172 -38.125 -17.875 1 96.19 117 LEU B N 1
ATOM 2391 C CA . LEU B 1 117 ? -5.75 -39.5 -18.047 1 96.19 117 LEU B CA 1
ATOM 2392 C C . LEU B 1 117 ? -6.473 -40.438 -17.062 1 96.19 117 LEU B C 1
ATOM 2394 O O . LEU B 1 117 ? -6.637 -41.625 -17.328 1 96.19 117 LEU B O 1
ATOM 2398 N N . LEU B 1 118 ? -6.891 -39.906 -15.961 1 96.19 118 LEU B N 1
ATOM 2399 C CA . LEU B 1 118 ? -7.621 -40.688 -14.984 1 96.19 118 LEU B CA 1
ATOM 2400 C C . LEU B 1 118 ? -8.977 -41.125 -15.539 1 96.19 118 LEU B C 1
ATOM 2402 O O . LEU B 1 118 ? -9.594 -42.062 -15.039 1 96.19 118 LEU B O 1
ATOM 2406 N N . ASN B 1 119 ? -9.383 -40.406 -16.516 1 92.44 119 ASN B N 1
ATOM 2407 C CA . ASN B 1 119 ? -10.648 -40.75 -17.141 1 92.44 119 ASN B CA 1
ATOM 2408 C C . ASN B 1 119 ? -10.445 -41.688 -18.312 1 92.44 119 ASN B C 1
ATOM 2410 O O . ASN B 1 119 ? -11.414 -42.125 -18.953 1 92.44 119 ASN B O 1
ATOM 2414 N N . ASP B 1 120 ? -9.172 -42.062 -18.609 1 91.81 120 ASP B N 1
ATOM 2415 C CA . ASP B 1 120 ? -8.844 -42.969 -19.688 1 91.81 120 ASP B CA 1
ATOM 2416 C C . ASP B 1 120 ? -9.039 -44.438 -19.234 1 91.81 120 ASP B C 1
ATOM 2418 O O . ASP B 1 120 ? -8.289 -44.938 -18.406 1 91.81 120 ASP B O 1
ATOM 2422 N N . GLN B 1 121 ? -9.852 -45.156 -19.828 1 90.69 121 GLN B N 1
ATOM 2423 C CA . GLN B 1 121 ? -10.234 -46.5 -19.422 1 90.69 121 GLN B CA 1
ATOM 2424 C C . GLN B 1 121 ? -9.234 -47.531 -19.938 1 90.69 121 GLN B C 1
ATOM 2426 O O . GLN B 1 121 ? -9.266 -48.688 -19.516 1 90.69 121 GLN B O 1
ATOM 2431 N N . THR B 1 122 ? -8.383 -47.125 -20.75 1 91 122 THR B N 1
ATOM 2432 C CA . THR B 1 122 ? -7.449 -48.094 -21.344 1 91 122 THR B CA 1
ATOM 2433 C C . THR B 1 122 ? -6.23 -48.281 -20.438 1 91 122 THR B C 1
ATOM 2435 O O . THR B 1 122 ? -5.402 -49.156 -20.688 1 91 122 THR B O 1
ATOM 2438 N N . LEU B 1 123 ? -6.211 -47.531 -19.406 1 93.12 123 LEU B N 1
ATOM 2439 C CA . LEU B 1 123 ? -5.02 -47.562 -18.562 1 93.12 123 LEU B CA 1
ATOM 2440 C C . LEU B 1 123 ? -5.125 -48.656 -17.516 1 93.12 123 LEU B C 1
ATOM 2442 O O . LEU B 1 123 ? -6.223 -48.969 -17.047 1 93.12 123 LEU B O 1
ATOM 2446 N N . ASP B 1 124 ? -4.004 -49.219 -17.172 1 92.19 124 ASP B N 1
ATOM 2447 C CA . ASP B 1 124 ? -3.984 -50.281 -16.188 1 92.19 124 ASP B CA 1
ATOM 2448 C C . ASP B 1 124 ? -4.078 -49.719 -14.766 1 92.19 124 ASP B C 1
ATOM 2450 O O . ASP B 1 124 ? -3.916 -48.531 -14.547 1 92.19 124 ASP B O 1
ATOM 2454 N N . GLY B 1 125 ? -4.309 -50.625 -13.852 1 93.25 125 GLY B N 1
ATOM 2455 C CA . GLY B 1 125 ? -4.516 -50.219 -12.461 1 93.25 125 GLY B CA 1
ATOM 2456 C C . GLY B 1 125 ? -3.316 -49.531 -11.844 1 93.25 125 GLY B C 1
ATOM 2457 O O . GLY B 1 125 ? -3.471 -48.562 -11.086 1 93.25 125 GLY B O 1
ATOM 2458 N N . ALA B 1 126 ? -2.164 -49.969 -12.141 1 92.56 126 ALA B N 1
ATOM 2459 C CA . ALA B 1 126 ? -0.944 -49.375 -11.586 1 92.56 126 ALA B CA 1
ATOM 2460 C C . ALA B 1 126 ? -0.757 -47.969 -12.07 1 92.56 126 ALA B C 1
ATOM 2462 O O . ALA B 1 126 ? -0.383 -47.062 -11.289 1 92.56 126 ALA B O 1
ATOM 2463 N N . THR B 1 127 ? -1.05 -47.75 -13.312 1 94.81 127 THR B N 1
ATOM 2464 C CA . THR B 1 127 ? -0.948 -46.438 -13.898 1 94.81 127 THR B CA 1
ATOM 2465 C C . THR B 1 127 ? -1.97 -45.469 -13.281 1 94.81 127 THR B C 1
ATOM 2467 O O . THR B 1 127 ? -1.646 -44.344 -12.953 1 94.81 127 THR B O 1
ATOM 2470 N N . LEU B 1 128 ? -3.094 -45.969 -13.07 1 96.06 128 LEU B N 1
ATOM 2471 C CA . LEU B 1 128 ? -4.152 -45.156 -12.484 1 96.06 128 LEU B CA 1
ATOM 2472 C C . LEU B 1 128 ? -3.811 -44.781 -11.047 1 96.06 128 LEU B C 1
ATOM 2474 O O . LEU B 1 128 ? -4.051 -43.656 -10.625 1 96.06 128 LEU B O 1
ATOM 2478 N N . LYS B 1 129 ? -3.23 -45.688 -10.398 1 96.38 129 LYS B N 1
ATOM 2479 C CA . LYS B 1 129 ? -2.811 -45.406 -9.023 1 96.38 129 LYS B CA 1
ATOM 2480 C C . LYS B 1 129 ? -1.727 -44.344 -8.984 1 96.38 129 LYS B C 1
ATOM 2482 O O . LYS B 1 129 ? -1.774 -43.438 -8.156 1 96.38 129 LYS B O 1
ATOM 2487 N N . TRP B 1 130 ? -0.805 -44.406 -9.82 1 97.25 130 TRP B N 1
ATOM 2488 C CA . TRP B 1 130 ? 0.271 -43.438 -9.922 1 97.25 130 TRP B CA 1
ATOM 2489 C C . TRP B 1 130 ? -0.284 -42.031 -10.242 1 97.25 130 TRP B C 1
ATOM 2491 O O . TRP B 1 130 ? 0.091 -41.062 -9.609 1 97.25 130 TRP B O 1
ATOM 2501 N N . LEU B 1 131 ? -1.161 -42 -11.203 1 97.38 131 LEU B N 1
ATOM 2502 C CA . LEU B 1 131 ? -1.763 -40.75 -11.625 1 97.38 131 LEU B CA 1
ATOM 2503 C C . LEU B 1 131 ? -2.553 -40.125 -10.484 1 97.38 131 LEU B C 1
ATOM 2505 O O . LEU B 1 131 ? -2.516 -38.906 -10.305 1 97.38 131 LEU B O 1
ATOM 2509 N N . SER B 1 132 ? -3.258 -40.938 -9.758 1 97.5 132 SER B N 1
ATOM 2510 C CA . SER B 1 132 ? -4.035 -40.438 -8.633 1 97.5 132 SER B CA 1
ATOM 2511 C C . SER B 1 132 ? -3.131 -39.812 -7.566 1 97.5 132 SER B C 1
ATOM 2513 O O . SER B 1 132 ? -3.43 -38.75 -7.031 1 97.5 132 SER B O 1
ATOM 2515 N N . LEU B 1 133 ? -2.061 -40.438 -7.348 1 97.38 133 LEU B N 1
ATOM 2516 C CA . LEU B 1 133 ? -1.104 -39.938 -6.371 1 97.38 133 LEU B CA 1
ATOM 2517 C C . LEU B 1 133 ? -0.479 -38.625 -6.852 1 97.38 133 LEU B C 1
ATOM 2519 O O . LEU B 1 133 ? -0.323 -37.688 -6.074 1 97.38 133 LEU B O 1
ATOM 2523 N N . ARG B 1 134 ? -0.168 -38.594 -8.102 1 97.06 134 ARG B N 1
ATOM 2524 C CA . ARG B 1 134 ? 0.415 -37.375 -8.656 1 97.06 134 ARG B CA 1
ATOM 2525 C C . ARG B 1 134 ? -0.577 -36.219 -8.609 1 97.06 134 ARG B C 1
ATOM 2527 O O . ARG B 1 134 ? -0.202 -35.094 -8.297 1 97.06 134 ARG B O 1
ATOM 2534 N N . LYS B 1 135 ? -1.779 -36.531 -8.938 1 97.25 135 LYS B N 1
ATOM 2535 C CA . LYS B 1 135 ? -2.83 -35.531 -8.859 1 97.25 135 LYS B CA 1
ATOM 2536 C C . LYS B 1 135 ? -2.908 -34.938 -7.461 1 97.25 135 LYS B C 1
ATOM 2538 O O . LYS B 1 135 ? -2.963 -33.719 -7.312 1 97.25 135 LYS B O 1
ATOM 2543 N N . LYS B 1 136 ? -2.893 -35.781 -6.484 1 97.12 136 LYS B N 1
ATOM 2544 C CA . LYS B 1 136 ? -2.939 -35.312 -5.098 1 97.12 136 LYS B CA 1
ATOM 2545 C C . LYS B 1 136 ? -1.732 -34.438 -4.77 1 97.12 136 LYS B C 1
ATOM 2547 O O . LYS B 1 136 ? -1.877 -33.375 -4.168 1 97.12 136 LYS B O 1
ATOM 2552 N N . HIS B 1 137 ? -0.59 -34.875 -5.168 1 97.25 137 HIS B N 1
ATOM 2553 C CA . HIS B 1 137 ? 0.646 -34.156 -4.891 1 97.25 137 HIS B CA 1
ATOM 2554 C C . HIS B 1 137 ? 0.639 -32.781 -5.543 1 97.25 137 HIS B C 1
ATOM 2556 O O . HIS B 1 137 ? 0.98 -31.766 -4.906 1 97.25 137 HIS B O 1
ATOM 2562 N N . LEU B 1 138 ? 0.277 -32.719 -6.789 1 97.31 138 LEU B N 1
ATOM 2563 C CA . LEU B 1 138 ? 0.264 -31.469 -7.52 1 97.31 138 LEU B CA 1
ATOM 2564 C C . LEU B 1 138 ? -0.785 -30.516 -6.945 1 97.31 138 LEU B C 1
ATOM 2566 O O . LEU B 1 138 ? -0.573 -29.312 -6.898 1 97.31 138 LEU B O 1
ATOM 2570 N N . SER B 1 139 ? -1.865 -31.094 -6.504 1 95.38 139 SER B N 1
ATOM 2571 C CA . SER B 1 139 ? -2.883 -30.281 -5.848 1 95.38 139 SER B CA 1
ATOM 2572 C C . SER B 1 139 ? -2.34 -29.641 -4.578 1 95.38 139 SER B C 1
ATOM 2574 O O . SER B 1 139 ? -2.648 -28.484 -4.281 1 95.38 139 SER B O 1
ATOM 2576 N N . ILE B 1 140 ? -1.546 -30.359 -3.871 1 95.31 140 ILE B N 1
ATOM 2577 C CA . ILE B 1 140 ? -0.938 -29.844 -2.65 1 95.31 140 ILE B CA 1
ATOM 2578 C C . ILE B 1 140 ? 0.031 -28.719 -2.998 1 95.31 140 ILE B C 1
ATOM 2580 O O . ILE B 1 140 ? 0.056 -27.688 -2.326 1 95.31 140 ILE B O 1
ATOM 2584 N N . ARG B 1 141 ? 0.771 -28.906 -4.051 1 95 141 ARG B N 1
ATOM 2585 C CA . ARG B 1 141 ? 1.702 -27.859 -4.48 1 95 141 ARG B CA 1
ATOM 2586 C C . ARG B 1 141 ? 0.962 -26.594 -4.859 1 95 141 ARG B C 1
ATOM 2588 O O . ARG B 1 141 ? 1.405 -25.484 -4.523 1 95 141 ARG B O 1
ATOM 2595 N N . LEU B 1 142 ? -0.138 -26.766 -5.508 1 94.75 142 LEU B N 1
ATOM 2596 C CA . LEU B 1 142 ? -0.93 -25.609 -5.934 1 94.75 142 LEU B CA 1
ATOM 2597 C C . LEU B 1 142 ? -1.561 -24.922 -4.734 1 94.75 142 LEU B C 1
ATOM 2599 O O . LEU B 1 142 ? -1.785 -23.703 -4.766 1 94.75 142 LEU B O 1
ATOM 2603 N N . LYS B 1 143 ? -1.789 -25.641 -3.701 1 91.12 143 LYS B N 1
ATOM 2604 C CA . LYS B 1 143 ? -2.33 -25.047 -2.482 1 91.12 143 LYS B CA 1
ATOM 2605 C C . LYS B 1 143 ? -1.271 -24.219 -1.757 1 91.12 143 LYS B C 1
ATOM 2607 O O . LYS B 1 143 ? -1.601 -23.281 -1.019 1 91.12 143 LYS B O 1
ATOM 2612 N N . GLU B 1 144 ? 0.01 -24.594 -1.919 1 91.94 144 GLU B N 1
ATOM 2613 C CA . GLU B 1 144 ? 1.116 -23.812 -1.37 1 91.94 144 GLU B CA 1
ATOM 2614 C C . GLU B 1 144 ? 1.365 -22.547 -2.193 1 91.94 144 GLU B C 1
ATOM 2616 O O . GLU B 1 144 ? 1.698 -21.5 -1.643 1 91.94 144 GLU B O 1
ATOM 2621 N N . ASP B 1 145 ? 1.197 -22.672 -3.479 1 91.06 145 ASP B N 1
ATOM 2622 C CA . ASP B 1 145 ? 1.3 -21.562 -4.426 1 91.06 145 ASP B CA 1
ATOM 2623 C C . ASP B 1 145 ? -0.078 -21.156 -4.938 1 91.06 145 ASP B C 1
ATOM 2625 O O . ASP B 1 145 ? -0.377 -21.312 -6.121 1 91.06 145 ASP B O 1
ATOM 2629 N N . THR B 1 146 ? -0.785 -20.531 -4.082 1 91.25 146 THR B N 1
ATOM 2630 C CA . THR B 1 146 ? -2.211 -20.328 -4.312 1 91.25 146 THR B CA 1
ATOM 2631 C C . THR B 1 146 ? -2.451 -19.141 -5.223 1 91.25 146 THR B C 1
ATOM 2633 O O . THR B 1 146 ? -1.581 -18.266 -5.367 1 91.25 146 THR B O 1
ATOM 2636 N N . TYR B 1 147 ? -3.568 -19.188 -5.754 1 92.69 147 TYR B N 1
ATOM 2637 C CA . TYR B 1 147 ? -4.047 -18.047 -6.523 1 92.69 147 TYR B CA 1
ATOM 2638 C C . TYR B 1 147 ? -4.164 -16.797 -5.645 1 92.69 147 TYR B C 1
ATOM 2640 O O . TYR B 1 147 ? -3.924 -15.68 -6.105 1 92.69 147 TYR B O 1
ATOM 2648 N N . PHE B 1 148 ? -4.41 -16.938 -4.355 1 93.19 148 PHE B N 1
ATOM 2649 C CA . PHE B 1 148 ? -4.504 -15.844 -3.402 1 93.19 148 PHE B CA 1
ATOM 2650 C C . PHE B 1 148 ? -3.166 -15.133 -3.26 1 93.19 148 PHE B C 1
ATOM 2652 O O . PHE B 1 148 ? -3.117 -13.906 -3.148 1 93.19 148 PHE B O 1
ATOM 2659 N N . LYS B 1 149 ? -2.127 -15.891 -3.299 1 96 149 LYS B N 1
ATOM 2660 C CA . LYS B 1 149 ? -0.792 -15.297 -3.221 1 96 149 LYS B CA 1
ATOM 2661 C C . LYS B 1 149 ? -0.5 -14.438 -4.441 1 96 149 LYS B C 1
ATOM 2663 O O . LYS B 1 149 ? 0.123 -13.375 -4.328 1 96 149 LYS B O 1
ATOM 2668 N N . GLU B 1 150 ? -0.923 -14.945 -5.555 1 95.88 150 GLU B N 1
ATOM 2669 C CA . GLU B 1 150 ? -0.756 -14.148 -6.766 1 95.88 150 GLU B CA 1
ATOM 2670 C C . GLU B 1 150 ? -1.47 -12.805 -6.645 1 95.88 150 GLU B C 1
ATOM 2672 O O . GLU B 1 150 ? -0.898 -11.758 -6.961 1 95.88 150 GLU B O 1
ATOM 2677 N N . ILE B 1 151 ? -2.707 -12.859 -6.195 1 95.88 151 ILE B N 1
ATOM 2678 C CA . ILE B 1 151 ? -3.48 -11.633 -6.027 1 95.88 151 ILE B CA 1
ATOM 2679 C C . ILE B 1 151 ? -2.77 -10.711 -5.039 1 95.88 151 ILE B C 1
ATOM 2681 O O . ILE B 1 151 ? -2.68 -9.5 -5.27 1 95.88 151 ILE B O 1
ATOM 2685 N N . ALA B 1 152 ? -2.289 -11.281 -3.953 1 96.06 152 ALA B N 1
ATOM 2686 C CA . ALA B 1 152 ? -1.606 -10.492 -2.93 1 96.06 152 ALA B CA 1
ATOM 2687 C C . ALA B 1 152 ? -0.408 -9.75 -3.518 1 96.06 152 ALA B C 1
ATOM 2689 O O . ALA B 1 152 ? -0.194 -8.578 -3.225 1 96.06 152 ALA B O 1
ATOM 2690 N N . TYR B 1 153 ? 0.362 -10.445 -4.328 1 97.69 153 TYR B N 1
ATOM 2691 C CA . TYR B 1 153 ? 1.523 -9.812 -4.941 1 97.69 153 TYR B CA 1
ATOM 2692 C C . TYR B 1 153 ? 1.097 -8.75 -5.949 1 97.69 153 TYR B C 1
ATOM 2694 O O . TYR B 1 153 ? 1.734 -7.699 -6.062 1 97.69 153 TYR B O 1
ATOM 2702 N N . GLU B 1 154 ? 0.079 -9.023 -6.641 1 97.69 154 GLU B N 1
ATOM 2703 C CA . GLU B 1 154 ? -0.434 -8.023 -7.57 1 97.69 154 GLU B CA 1
ATOM 2704 C C . GLU B 1 154 ? -0.895 -6.77 -6.832 1 97.69 154 GLU B C 1
ATOM 2706 O O . GLU B 1 154 ? -0.636 -5.648 -7.277 1 97.69 154 GLU B O 1
ATOM 2711 N N . LEU B 1 155 ? -1.58 -6.98 -5.746 1 97.38 155 LEU B N 1
ATOM 2712 C CA . LEU B 1 155 ? -2.01 -5.852 -4.922 1 97.38 155 LEU B CA 1
ATOM 2713 C C . LEU B 1 155 ? -0.812 -5.035 -4.449 1 97.38 155 LEU B C 1
ATOM 2715 O O . LEU B 1 155 ? -0.83 -3.805 -4.52 1 97.38 155 LEU B O 1
ATOM 2719 N N . ARG B 1 156 ? 0.19 -5.707 -4.016 1 98.06 156 ARG B N 1
ATOM 2720 C CA . ARG B 1 156 ? 1.391 -5.027 -3.537 1 98.06 156 ARG B CA 1
ATOM 2721 C C . ARG B 1 156 ? 2.051 -4.23 -4.656 1 98.06 156 ARG B C 1
ATOM 2723 O O . ARG B 1 156 ? 2.527 -3.115 -4.438 1 98.06 156 ARG B O 1
ATOM 2730 N N . ILE B 1 157 ? 2.1 -4.793 -5.75 1 98.62 157 ILE B N 1
ATOM 2731 C CA . ILE B 1 157 ? 2.686 -4.117 -6.902 1 98.62 157 ILE B CA 1
ATOM 2732 C C . ILE B 1 157 ? 1.904 -2.842 -7.203 1 98.62 157 ILE B C 1
ATOM 2734 O O . ILE B 1 157 ? 2.496 -1.78 -7.418 1 98.62 157 ILE B O 1
ATOM 2738 N N . LYS B 1 158 ? 0.571 -2.959 -7.215 1 98 158 LYS B N 1
ATOM 2739 C CA . LYS B 1 158 ? -0.258 -1.786 -7.469 1 98 158 LYS B CA 1
ATOM 2740 C C . LYS B 1 158 ? -0.067 -0.729 -6.387 1 98 158 LYS B C 1
ATOM 2742 O O . LYS B 1 158 ? -0.015 0.467 -6.68 1 98 158 LYS B O 1
ATOM 2747 N N . SER B 1 159 ? 0.027 -1.205 -5.195 1 98 159 SER B N 1
ATOM 2748 C CA . SER B 1 159 ? 0.286 -0.315 -4.07 1 98 159 SER B CA 1
ATOM 2749 C C . SER B 1 159 ? 1.596 0.444 -4.254 1 98 159 SER B C 1
ATOM 2751 O O . SER B 1 159 ? 1.62 1.675 -4.188 1 98 159 SER B O 1
ATOM 2753 N N . LEU B 1 160 ? 2.623 -0.251 -4.539 1 98.5 160 LEU B N 1
ATOM 2754 C CA . LEU B 1 160 ? 3.951 0.336 -4.688 1 98.5 160 LEU B CA 1
ATOM 2755 C C . LEU B 1 160 ? 3.99 1.302 -5.867 1 98.5 160 LEU B C 1
ATOM 2757 O O . LEU B 1 160 ? 4.617 2.359 -5.789 1 98.5 160 LEU B O 1
ATOM 2761 N N . LYS B 1 161 ? 3.344 0.948 -6.91 1 98.44 161 LYS B N 1
ATOM 2762 C CA . LYS B 1 161 ? 3.301 1.832 -8.07 1 98.44 161 LYS B CA 1
ATOM 2763 C C . LYS B 1 161 ? 2.598 3.145 -7.734 1 98.44 161 LYS B C 1
ATOM 2765 O O . LYS B 1 161 ? 3.047 4.219 -8.148 1 98.44 161 LYS B O 1
ATOM 2770 N N . GLY B 1 162 ? 1.48 3.016 -7.047 1 97.19 162 GLY B N 1
ATOM 2771 C CA . GLY B 1 162 ? 0.79 4.219 -6.613 1 97.19 162 GLY B CA 1
ATOM 2772 C C . GLY B 1 162 ? 1.646 5.117 -5.738 1 97.19 162 GLY B C 1
ATOM 2773 O O . GLY B 1 162 ? 1.684 6.332 -5.938 1 97.19 162 GLY B O 1
ATOM 2774 N N . GLU B 1 163 ? 2.332 4.555 -4.844 1 98 163 GLU B N 1
ATOM 2775 C CA . GLU B 1 163 ? 3.209 5.297 -3.941 1 98 163 GLU B CA 1
ATOM 2776 C C . GLU B 1 163 ? 4.348 5.965 -4.703 1 98 163 GLU B C 1
ATOM 2778 O O . GLU B 1 163 ? 4.637 7.145 -4.492 1 98 163 GLU B O 1
ATOM 2783 N N . LEU B 1 164 ? 4.984 5.211 -5.566 1 97.88 164 LEU B N 1
ATOM 2784 C CA . LEU B 1 164 ? 6.117 5.715 -6.332 1 97.88 164 LEU B CA 1
ATOM 2785 C C . LEU B 1 164 ? 5.703 6.891 -7.215 1 97.88 164 LEU B C 1
ATOM 2787 O O . LEU B 1 164 ? 6.438 7.871 -7.336 1 97.88 164 LEU B O 1
ATOM 2791 N N . SER B 1 165 ? 4.559 6.77 -7.824 1 96.44 165 SER B N 1
ATOM 2792 C CA . SER B 1 165 ? 4.059 7.855 -8.656 1 96.44 165 SER B CA 1
ATOM 2793 C C . SER B 1 165 ? 3.908 9.141 -7.855 1 96.44 165 SER B C 1
ATOM 2795 O O . SER B 1 165 ? 4.277 10.227 -8.328 1 96.44 165 SER B O 1
ATOM 2797 N N . TYR B 1 166 ? 3.467 9.023 -6.68 1 96.38 166 TYR B N 1
ATOM 2798 C CA . TYR B 1 166 ? 3.279 10.18 -5.812 1 96.38 166 TYR B CA 1
ATOM 2799 C C . TYR B 1 166 ? 4.617 10.773 -5.402 1 96.38 166 TYR B C 1
ATOM 2801 O O . TYR B 1 166 ? 4.82 11.992 -5.5 1 96.38 166 TYR B O 1
ATOM 2809 N N . LEU B 1 167 ? 5.465 9.969 -4.938 1 97 167 LEU B N 1
ATOM 2810 C CA . LEU B 1 167 ? 6.766 10.422 -4.465 1 97 167 LEU B CA 1
ATOM 2811 C C . LEU B 1 167 ? 7.555 11.086 -5.586 1 97 167 LEU B C 1
ATOM 2813 O O . LEU B 1 167 ? 8.211 12.102 -5.371 1 97 167 LEU B O 1
ATOM 2817 N N . LYS B 1 168 ? 7.504 10.562 -6.75 1 95.38 168 LYS B N 1
ATOM 2818 C CA . LYS B 1 168 ? 8.203 11.141 -7.895 1 95.38 168 LYS B CA 1
ATOM 2819 C C . LYS B 1 168 ? 7.672 12.539 -8.211 1 95.38 168 LYS B C 1
ATOM 2821 O O . LYS B 1 168 ? 8.445 13.438 -8.555 1 95.38 168 LYS B O 1
ATOM 2826 N N . LYS B 1 169 ? 6.406 12.719 -8.117 1 93.5 169 LYS B N 1
ATOM 2827 C CA . LYS B 1 169 ? 5.812 14.023 -8.359 1 93.5 169 LYS B CA 1
ATOM 2828 C C . LYS B 1 169 ? 6.289 15.047 -7.332 1 93.5 169 LYS B C 1
ATOM 2830 O O . LYS B 1 169 ? 6.438 16.234 -7.645 1 93.5 169 LYS B O 1
ATOM 2835 N N . MET B 1 170 ? 6.484 14.57 -6.125 1 90.88 170 MET B N 1
ATOM 2836 C CA . MET B 1 170 ? 6.965 15.453 -5.062 1 90.88 170 MET B CA 1
ATOM 2837 C C . MET B 1 170 ? 8.359 15.984 -5.387 1 90.88 170 MET B C 1
ATOM 2839 O O . MET B 1 170 ? 8.664 17.141 -5.109 1 90.88 170 MET B O 1
ATOM 2843 N N . VAL B 1 171 ? 9.125 15.094 -5.914 1 91.69 171 VAL B N 1
ATOM 2844 C CA . VAL B 1 171 ? 10.492 15.477 -6.234 1 91.69 171 VAL B CA 1
ATOM 2845 C C . VAL B 1 171 ? 10.508 16.328 -7.508 1 91.69 171 VAL B C 1
ATOM 2847 O O . VAL B 1 171 ? 11.336 17.234 -7.645 1 91.69 171 VAL B O 1
ATOM 2850 N N . GLU B 1 172 ? 9.727 16.016 -8.508 1 85.44 172 GLU B N 1
ATOM 2851 C CA . GLU B 1 172 ? 9.672 16.797 -9.734 1 85.44 172 GLU B CA 1
ATOM 2852 C C . GLU B 1 172 ? 9.211 18.219 -9.461 1 85.44 172 GLU B C 1
ATOM 2854 O O . GLU B 1 172 ? 9.703 19.172 -10.086 1 85.44 172 GLU B O 1
ATOM 2859 N N . LYS B 1 173 ? 8.266 18.453 -8.547 1 75.19 173 LYS B N 1
ATOM 2860 C CA . LYS B 1 173 ? 7.766 19.797 -8.211 1 75.19 173 LYS B CA 1
ATOM 2861 C C . LYS B 1 173 ? 8.836 20.625 -7.508 1 75.19 173 LYS B C 1
ATOM 2863 O O . LYS B 1 173 ? 8.828 21.844 -7.586 1 75.19 173 LYS B O 1
ATOM 2868 N N . GLU B 1 174 ? 9.648 20.016 -6.867 1 65.94 174 GLU B N 1
ATOM 2869 C CA . GLU B 1 174 ? 10.711 20.75 -6.18 1 65.94 174 GLU B CA 1
ATOM 2870 C C . GLU B 1 174 ? 11.75 21.266 -7.168 1 65.94 174 GLU B C 1
ATOM 2872 O O . GLU B 1 174 ? 12.445 22.25 -6.891 1 65.94 174 GLU B O 1
ATOM 2877 N N . PHE B 1 175 ? 11.953 20.547 -8.25 1 57.88 175 PHE B N 1
ATOM 2878 C CA . PHE B 1 175 ? 12.938 21.016 -9.219 1 57.88 175 PHE B CA 1
ATOM 2879 C C . PHE B 1 175 ? 12.305 21.969 -10.219 1 57.88 175 PHE B C 1
ATOM 2881 O O . PHE B 1 175 ? 12.961 22.438 -11.148 1 57.88 175 PHE B O 1
ATOM 2888 N N . LYS B 1 176 ? 11.117 22.266 -10.094 1 48.78 176 LYS B N 1
ATOM 2889 C CA . LYS B 1 176 ? 10.609 23.328 -10.953 1 48.78 176 LYS B CA 1
ATOM 2890 C C . LYS B 1 176 ? 10.438 24.625 -10.18 1 48.78 176 LYS B C 1
ATOM 2892 O O . LYS B 1 176 ? 10.195 24.609 -8.969 1 48.78 176 LYS B O 1
#

Foldseek 3Di:
DVVVLCVVVVHDLCVLCVQLVHDSVVSVCVVVPNDHDDPSSVVSVVVSVVVVVPVDDQCPDPVSVVVVVVVLVVCLVVLVVLLVVLVVVLVVLVVVLVVLVVLLVVLVVLLVVLVVCLPPPVDDPVVNVVSVVSNVVSVVVCVVSDPVVSVVSVVSNVVSVVSNVVSVVSNVVVVD/DVVVLCVVVVHDLCVLCVQLVHDSVVSVCVVVPNDHDDPSSVVSVVVSVVVVVVVDDQCPDPVSVVVVVVVLVVCLVVLVVLLVVLVVVLVVLVVVLVVLVVLLVVLVVLLVVLVVCLPPPVDDPVVNVVSVVSNVVSVVVCVVSDPVVSVVSVVSNVVSVVSNVVSVVSNVVVVD

Nearest PDB structures (foldseek):
  1ujw-assembly1_B  TM=5.743E-01  e=2.739E+00  Escherichia coli
  5c22-assembly3_C  TM=3.805E-01  e=1.892E+00  Escherichia coli
  5c22-assembly4_D  TM=3.294E-01  e=2.598E+00  Escherichia coli
  1ujw-assembly1_B  TM=5.738E-01  e=2.570E+00  Escherichia coli
  5c22-assembly3_C  TM=3.798E-01  e=1.870E+00  Escherichia coli

pLDDT: mean 94.4, std 5.66, range [48.78, 98.69]

Organism: NCBI:txid1349785

Secondary structure (DSSP, 8-state):
-HHHHHHHHT--HHHHHHHHT--HHHHHHHHTTSS---HHHHHHHHHHHHTT-TTS-GGG-HHHHHHHHHHHHHHHHHHHHHHHHHHHHHHHHHHHHHHHHHHHHHHHHHHHHHHHHTT-TTS-HHHHHHHHHHHHHHHHHHHHS-HHHHHHHHHHHHHHHHHHHHHHHHHHHHT-/-HHHHHHHHT--HHHHHHHHT--HHHHHHHHTTSS---HHHHHHHHHHHHTT-TTS-GGG-HHHHHHHHHHHHHHHHHHHHHHHHHHHHHHHHHHHHHHHHHHHHHHHHHHHHHHHHTT-TTS-HHHHHHHHHHHHHHHHHHHHS-HHHHHHHHHHHHHHHHHHHHHHHHHHHHT-

Radius of gyration: 35.41 Å; Cα contacts (8 Å, |Δi|>4): 302; chains: 2; bounding box: 44×101×65 Å

Solvent-accessible surface area (backbone atoms only — not comparable to full-atom values): 18674 Å² total; per-residue (Å²): 105,66,67,55,49,27,60,30,60,69,40,56,63,57,51,53,12,61,64,66,71,48,52,47,66,58,46,53,35,33,76,75,67,78,48,74,75,53,69,69,48,44,51,54,52,46,52,58,47,58,56,59,40,81,89,51,56,70,84,70,36,65,57,32,44,53,52,50,50,51,52,52,59,68,42,43,64,58,50,54,50,50,46,54,52,46,51,50,50,42,53,50,45,52,51,50,43,50,53,51,50,52,51,42,52,36,36,39,47,29,34,27,32,31,59,57,54,67,69,44,81,86,57,52,71,69,52,47,51,50,36,52,52,44,32,52,51,37,51,53,51,41,64,75,56,31,70,65,55,50,51,51,42,51,36,49,46,31,18,43,51,30,28,45,56,51,51,50,51,57,54,54,56,67,75,97,106,66,68,55,48,26,61,31,60,70,41,57,63,57,48,54,10,61,63,65,70,48,53,48,65,58,46,53,35,33,75,74,66,78,48,76,75,52,70,69,49,44,51,55,51,48,52,57,47,58,57,58,40,80,90,51,56,69,85,70,35,67,58,30,44,53,53,50,49,51,52,53,60,68,42,44,64,58,50,53,49,49,46,54,53,47,50,52,50,40,52,50,46,53,52,52,43,53,52,50,52,52,51,42,54,37,35,39,47,30,35,28,33,31,58,57,54,67,70,43,80,86,58,52,71,69,51,48,50,50,37,53,51,44,35,53,52,36,51,52,51,42,64,75,54,30,71,66,56,51,51,51,42,50,35,48,46,32,19,43,50,30,28,44,56,51,53,51,51,57,54,55,57,68,74,97